Protein 6IHR (pdb70)

Radius of gyration: 17.71 Å; Cα contacts (8 Å, |Δi|>4): 595; chains: 1; bounding box: 42×50×42 Å

Foldseek 3Di:
DDDDDAFDDDDFDKDKDWDFFPFDPDQLKDWDWAAAQCGWIKTKIKHKQPVAADSNVANVQLRVQCRVVRNDDHGDDPVCVQVVVQVSLLVSLLVLQVVLVPDVRRPPIWMWMWMWTDGHFKIKIWTFAAWWKWFAELPDIGTFDQHQFPLSVCCVVVNDPPVCLLPPPRVSGGRGTRRNDSGGGIDMDMGTCAHTFKMKTWGVLQPSQAPPVNLRVLVHDDDDPVVSSVVSVVSSVVSPRNGMIMMMITTDDHDDD

Nearest PDB structures (foldseek):
  5f1m-assembly1_A  TM=1.000E+00  e=4.023E-49  Staphylococcus aureus
  6ihw-assembly1_A  TM=9.893E-01  e=1.032E-49  Staphylococcus aureus
  6ihl-assembly1_A  TM=9.873E-01  e=1.865E-49  Staphylococcus aureus
  2pk0-assembly3_C  TM=9.414E-01  e=1.064E-25  Streptococcus agalactiae A909
  5d2u-assembly1_A  TM=8.920E-01  e=1.155E-19  Thermosynechococcus vestitus BP-1

Structure (mmCIF, N/CA/C/O backbone):
data_6IHR
#
_entry.id   6IHR
#
_cell.length_a   78.468
_cell.length_b   86.694
_cell.length_c   39.186
_cell.angle_alpha   90.00
_cell.angle_beta   90.00
_cell.angle_gamma   90.00
#
_symmetry.space_group_name_H-M   'P 21 21 2'
#
loop_
_entity.id
_entity.type
_entity.pdbx_description
1 polymer 'Phosphorylated protein phosphatase'
2 non-polymer 'MAGNESIUM ION'
3 non-polymer 'PHOSPHATE ION'
4 water water
#
loop_
_atom_site.group_PDB
_atom_site.id
_atom_site.type_symbol
_atom_site.label_atom_id
_atom_site.label_alt_id
_atom_site.label_comp_id
_atom_site.label_asym_id
_atom_site.label_entity_id
_atom_site.label_seq_id
_atom_site.pdbx_PDB_ins_code
_atom_site.Cartn_x
_atom_site.Cartn_y
_atom_site.Cartn_z
_atom_site.occupancy
_atom_site.B_iso_or_equiv
_atom_site.auth_seq_id
_atom_site.auth_comp_id
_atom_site.auth_asym_id
_atom_site.auth_atom_id
_atom_site.pdbx_PDB_model_num
ATOM 1 N N . HIS A 1 10 ? -21.183 -11.594 -33.009 1.00 62.32 -11 HIS A N 1
ATOM 2 C CA . HIS A 1 10 ? -19.843 -11.292 -32.514 1.00 49.76 -11 HIS A CA 1
ATOM 3 C C . HIS A 1 10 ? -19.164 -12.535 -31.940 1.00 60.50 -11 HIS A C 1
ATOM 4 O O . HIS A 1 10 ? -19.790 -13.584 -31.786 1.00 46.89 -11 HIS A O 1
ATOM 11 N N . SER A 1 11 ? -17.879 -12.405 -31.625 1.00 31.46 -10 SER A N 1
ATOM 12 C CA . SER A 1 11 ? -17.105 -13.525 -31.114 1.00 23.47 -10 SER A CA 1
ATOM 13 C C . SER A 1 11 ? -17.450 -13.786 -29.653 1.00 22.20 -10 SER A C 1
ATOM 14 O O . SER A 1 11 ? -17.762 -12.870 -28.886 1.00 23.30 -10 SER A O 1
ATOM 17 N N . SER A 1 12 ? -17.365 -15.052 -29.264 1.00 23.24 -9 SER A N 1
ATOM 18 C CA . SER A 1 12 ? -17.877 -15.442 -27.958 1.00 22.99 -9 SER A CA 1
ATOM 19 C C . SER A 1 12 ? -16.899 -15.078 -26.851 1.00 22.27 -9 SER A C 1
ATOM 20 O O . SER A 1 12 ? -15.676 -15.118 -27.028 1.00 22.55 -9 SER A O 1
ATOM 23 N N . GLY A 1 13 ? -17.452 -14.762 -25.686 1.00 21.46 -8 GLY A N 1
ATOM 24 C CA . GLY A 1 13 ? -16.635 -14.451 -24.530 1.00 20.87 -8 GLY A CA 1
ATOM 25 C C . GLY A 1 13 ? -17.412 -14.695 -23.260 1.00 28.31 -8 GLY A C 1
ATOM 26 O O . GLY A 1 13 ? -18.630 -14.883 -23.273 1.00 20.73 -8 GLY A O 1
ATOM 27 N N . LEU A 1 14 ? -16.681 -14.667 -22.151 1.00 20.48 -7 LEU A N 1
ATOM 28 C CA . LEU A 1 14 ? -17.257 -14.966 -20.843 1.00 22.27 -7 LEU A CA 1
ATOM 29 C C . LEU A 1 14 ? -17.992 -13.766 -20.244 1.00 19.05 -7 LEU A C 1
ATOM 30 O O . LEU A 1 14 ? -17.572 -12.615 -20.385 1.00 18.24 -7 LEU A O 1
ATOM 35 N N . VAL A 1 15 ? -19.100 -14.054 -19.565 1.00 21.28 -6 VAL A N 1
ATOM 36 C CA . VAL A 1 15 ? -19.900 -13.132 -18.766 1.00 18.11 -6 VAL A CA 1
ATOM 37 C C . VAL A 1 15 ? -18.995 -12.367 -17.797 1.00 20.16 -6 VAL A C 1
ATOM 38 O O . VAL A 1 15 ? -18.016 -12.951 -17.301 1.00 21.54 -6 VAL A O 1
ATOM 42 N N . PRO A 1 16 ? -19.245 -11.077 -17.535 1.00 18.21 -5 PRO A N 1
ATOM 43 C CA . PRO A 1 16 ? -18.460 -10.364 -16.513 1.00 18.96 -5 PRO A CA 1
ATOM 44 C C . PRO A 1 16 ? -18.615 -11.028 -15.153 1.00 24.80 -5 PRO A C 1
ATOM 45 O O . PRO A 1 16 ? -19.687 -11.527 -14.802 1.00 27.08 -5 PRO A O 1
ATOM 49 N N . ARG A 1 17 ? -17.530 -11.043 -14.385 1.00 25.66 -4 ARG A N 1
ATOM 50 C CA . ARG A 1 17 ? -17.594 -11.584 -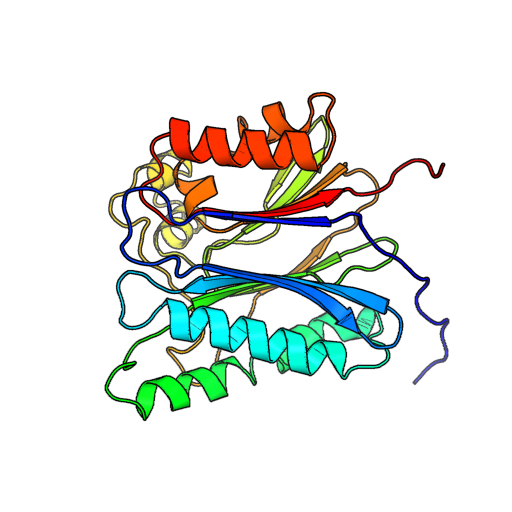13.035 1.00 26.02 -4 ARG A CA 1
ATOM 51 C C . ARG A 1 17 ? -18.254 -10.557 -12.127 1.00 21.66 -4 ARG A C 1
ATOM 52 O O . ARG A 1 17 ? -18.084 -9.347 -12.313 1.00 25.43 -4 ARG A O 1
ATOM 60 N N . GLY A 1 18 ? -19.039 -11.043 -11.168 1.00 26.91 -3 GLY A N 1
ATOM 61 C CA . GLY A 1 18 ? -19.697 -10.157 -10.230 1.00 27.15 -3 GLY A CA 1
ATOM 62 C C . GLY A 1 18 ? -18.703 -9.316 -9.458 1.00 24.21 -3 GLY A C 1
ATOM 63 O O . GLY A 1 18 ? -17.760 -9.845 -8.864 1.00 32.72 -3 GLY A O 1
ATOM 64 N N . SER A 1 19 ? -18.910 -8.003 -9.450 1.00 23.08 -2 SER A N 1
ATOM 65 C CA . SER A 1 19 ? -17.962 -7.086 -8.834 1.00 23.53 -2 SER A CA 1
ATOM 66 C C . SER A 1 19 ? -18.743 -5.933 -8.229 1.00 25.26 -2 SER A C 1
ATOM 67 O O . SER A 1 19 ? -19.468 -5.226 -8.936 1.00 34.90 -2 SER A O 1
ATOM 70 N N . HIS A 1 20 ? -18.613 -5.765 -6.922 1.00 30.20 -1 HIS A N 1
ATOM 71 C CA . HIS A 1 20 ? -19.201 -4.650 -6.205 1.00 36.26 -1 HIS A CA 1
ATOM 72 C C . HIS A 1 20 ? -18.119 -3.969 -5.402 1.00 21.88 -1 HIS A C 1
ATOM 73 O O . HIS A 1 20 ? -17.198 -4.610 -4.899 1.00 27.03 -1 HIS A O 1
ATOM 80 N N . MET A 1 21 ? -18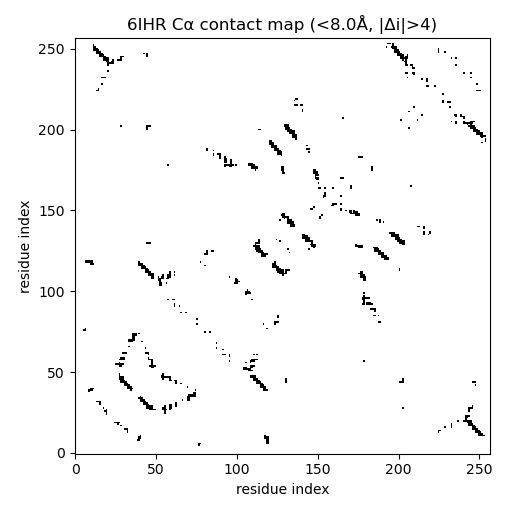.248 -2.671 -5.238 1.00 20.44 0 MET A N 1
ATOM 81 C CA . MET A 1 21 ? -17.472 -2.023 -4.204 1.00 20.92 0 MET A CA 1
ATOM 82 C C . MET A 1 21 ? -18.385 -1.612 -3.071 1.00 18.48 0 MET A C 1
ATOM 83 O O . MET A 1 21 ? -19.531 -1.218 -3.297 1.00 17.48 0 MET A O 1
ATOM 88 N N . GLU A 1 22 ? -17.885 -1.749 -1.855 1.00 21.20 1 GLU A N 1
ATOM 89 C CA . GLU A 1 22 ? -18.521 -1.078 -0.737 1.00 18.72 1 GLU A CA 1
ATOM 90 C C . GLU A 1 22 ? -18.476 0.411 -1.013 1.00 16.87 1 GLU A C 1
ATOM 91 O O . GLU A 1 22 ? -17.397 0.991 -1.161 1.00 18.38 1 GLU A O 1
ATOM 97 N N . ALA A 1 23 ? -19.642 1.034 -1.100 1.00 15.61 2 ALA A N 1
ATOM 98 C CA . ALA A 1 23 ? -19.701 2.421 -1.525 1.00 14.56 2 ALA A CA 1
ATOM 99 C C . ALA A 1 23 ? -20.776 3.136 -0.737 1.00 15.02 2 ALA A C 1
ATOM 100 O O . ALA A 1 23 ? -21.796 2.547 -0.377 1.00 17.75 2 ALA A O 1
ATOM 102 N N . GLN A 1 24 ? -20.545 4.420 -0.489 1.00 13.33 3 GLN A N 1
ATOM 103 C CA . GLN A 1 24 ? -21.494 5.229 0.253 1.00 12.01 3 GLN A CA 1
ATOM 104 C C . GLN A 1 24 ? -21.538 6.638 -0.317 1.00 10.61 3 GLN A C 1
ATOM 105 O O . GLN A 1 24 ? -20.529 7.166 -0.800 1.00 10.34 3 GLN A O 1
ATOM 111 N N . PHE A 1 25 ? -22.741 7.207 -0.297 1.00 10.83 4 PHE A N 1
ATOM 112 C CA . PHE A 1 25 ? -23.054 8.532 -0.826 1.00 9.46 4 PHE A CA 1
ATOM 113 C C . PHE A 1 25 ? -23.207 9.501 0.340 1.00 10.17 4 PHE A C 1
ATOM 114 O O . PHE A 1 25 ? -23.914 9.208 1.312 1.00 12.99 4 PHE A O 1
ATOM 122 N N . PHE A 1 26 ? -22.535 10.643 0.254 1.00 9.12 5 PHE A N 1
ATOM 123 C CA . PHE A 1 26 ? -22.552 11.664 1.300 1.00 10.43 5 PHE A CA 1
ATOM 124 C C . PHE A 1 26 ? -22.916 13.003 0.674 1.00 9.55 5 PHE A C 1
ATOM 125 O O . PHE A 1 26 ? -22.348 13.383 -0.355 1.00 9.04 5 PHE A O 1
ATOM 133 N N . THR A 1 27 ? -23.828 13.741 1.296 1.00 10.46 6 THR A N 1
ATOM 134 C CA . THR A 1 27 ? -24.215 15.033 0.742 1.00 10.04 6 THR A CA 1
ATOM 135 C C . THR A 1 27 ? -24.628 15.972 1.868 1.00 10.64 6 THR A C 1
ATOM 136 O O . THR A 1 27 ? -25.150 15.545 2.899 1.00 12.13 6 THR A O 1
ATOM 140 N N . ASP A 1 28 ? -24.393 17.263 1.646 1.00 10.83 7 ASP A N 1
ATOM 141 C CA . ASP A 1 28 ? -24.821 18.297 2.575 1.00 11.14 7 ASP A CA 1
ATOM 142 C C . ASP A 1 28 ? -25.060 19.602 1.827 1.00 10.76 7 ASP A C 1
ATOM 143 O O . ASP A 1 28 ? -24.297 19.969 0.929 1.00 12.13 7 ASP A O 1
ATOM 148 N N . THR A 1 29 ? -26.108 20.320 2.235 1.00 11.35 8 THR A N 1
ATOM 149 C CA . THR A 1 29 ? -26.391 21.627 1.647 1.00 13.53 8 THR A CA 1
ATOM 150 C C . THR A 1 29 ? -25.275 22.627 1.928 1.00 17.50 8 THR A C 1
ATOM 151 O O . THR A 1 29 ? -24.967 23.482 1.083 1.00 14.49 8 THR A O 1
ATOM 155 N N . GLY A 1 30 ? -24.643 22.523 3.096 1.00 21.42 9 GLY A N 1
ATOM 156 C CA . GLY A 1 30 ? -23.790 23.581 3.604 1.00 26.84 9 GLY A CA 1
ATOM 157 C C . GLY A 1 30 ? -24.603 24.728 4.181 1.00 20.30 9 GLY A C 1
ATOM 158 O O . GLY A 1 30 ? -25.831 24.766 4.118 1.00 25.26 9 GLY A O 1
ATOM 159 N N . GLN A 1 31 ? -23.892 25.703 4.749 1.00 46.53 10 GLN A N 1
ATOM 160 C CA . GLN A 1 31 ? -24.543 26.857 5.364 1.00 44.07 10 GLN A CA 1
ATOM 161 C C . GLN A 1 31 ? -24.627 28.069 4.447 1.00 49.78 10 GLN A C 1
ATOM 162 O O . GLN A 1 31 ? -24.967 29.158 4.919 1.00 44.75 10 GLN A O 1
ATOM 168 N N . HIS A 1 32 ? -24.342 27.916 3.151 1.00 32.44 11 HIS A N 1
ATOM 169 C CA . HIS A 1 32 ? -24.290 29.073 2.264 1.00 25.88 11 HIS A CA 1
ATOM 170 C C . HIS A 1 32 ? -25.160 28.946 1.018 1.00 35.59 11 HIS A C 1
ATOM 171 O O . HIS A 1 32 ? -25.014 29.760 0.099 1.00 28.22 11 HIS A O 1
ATOM 178 N N . ARG A 1 33 ? -26.066 27.971 0.960 1.00 20.07 12 ARG A N 1
ATOM 179 C CA . ARG A 1 33 ? -26.916 27.777 -0.207 1.00 21.95 12 ARG A CA 1
ATOM 180 C C . ARG A 1 33 ? -28.358 27.576 0.234 1.00 22.75 12 ARG A C 1
ATOM 181 O O . ARG A 1 33 ? -28.617 27.048 1.318 1.00 25.29 12 ARG A O 1
ATOM 189 N N . ASP A 1 34 ? -29.294 28.003 -0.624 1.00 24.95 13 ASP A N 1
ATOM 190 C CA . ASP A 1 34 ? -30.715 27.862 -0.320 1.00 26.90 13 ASP A CA 1
ATOM 191 C C . ASP A 1 34 ? -31.166 26.412 -0.433 1.00 33.72 13 ASP A C 1
ATOM 192 O O . ASP A 1 34 ? -31.987 25.946 0.366 1.00 33.15 13 ASP A O 1
ATOM 197 N N . LYS A 1 35 ? -30.659 25.691 -1.431 1.00 20.00 14 LYS A N 1
ATOM 198 C CA . LYS A 1 35 ? -31.066 24.329 -1.705 1.00 20.92 14 LYS A CA 1
ATOM 199 C C . LYS A 1 35 ? -29.816 23.486 -1.836 1.00 14.63 14 LYS A C 1
ATOM 200 O O . LYS A 1 35 ? -28.741 23.999 -2.151 1.00 16.03 14 LYS A O 1
ATOM 206 N N . ASN A 1 36 ? -29.969 22.186 -1.623 1.00 12.73 15 ASN A N 1
ATOM 207 C CA . ASN A 1 36 ? -28.972 21.240 -2.107 1.00 10.07 15 ASN A CA 1
ATOM 208 C C . ASN A 1 36 ? -29.288 20.927 -3.565 1.00 11.69 15 ASN A C 1
ATOM 209 O O . ASN A 1 36 ? -30.231 20.192 -3.860 1.00 16.14 15 ASN A O 1
ATOM 214 N N . GLU A 1 37 ? -28.485 21.460 -4.478 1.00 9.98 16 GLU A N 1
ATOM 215 C CA . GLU A 1 37 ? -28.659 21.212 -5.908 1.00 9.78 16 GLU A CA 1
ATOM 216 C C . GLU A 1 37 ? -27.741 20.127 -6.438 1.00 8.97 16 GLU A C 1
ATOM 217 O O . GLU A 1 37 ? -27.723 19.880 -7.654 1.00 9.16 16 GLU A O 1
ATOM 223 N N . ASP A 1 38 ? -26.970 19.489 -5.565 1.00 8.73 17 ASP A N 1
ATOM 224 C CA . ASP A 1 38 ? -26.266 18.271 -5.941 1.00 8.34 17 ASP A CA 1
ATOM 225 C C . ASP A 1 38 ? -27.235 17.093 -5.840 1.00 8.21 17 ASP A C 1
ATOM 226 O O . ASP A 1 38 ? -28.166 17.107 -5.028 1.00 9.68 17 ASP A O 1
ATOM 231 N N . ALA A 1 39 ? -26.992 16.047 -6.627 1.00 8.06 18 ALA A N 1
ATOM 232 C CA . ALA A 1 39 ? -27.801 14.830 -6.568 1.00 7.19 18 ALA A CA 1
ATOM 233 C C . ALA A 1 39 ? -26.912 13.654 -6.939 1.00 8.61 18 ALA A C 1
ATOM 234 O O . ALA A 1 39 ? -25.806 13.824 -7.448 1.00 8.86 18 ALA A O 1
ATOM 236 N N . GLY A 1 40 ? -27.384 12.444 -6.663 1.00 7.74 19 GLY A N 1
ATOM 237 C CA . GLY A 1 40 ? -26.637 11.280 -7.092 1.00 9.98 19 GLY A CA 1
ATOM 238 C C . GLY A 1 40 ? -27.123 10.036 -6.388 1.00 8.64 19 GLY A C 1
ATOM 239 O O . GLY A 1 40 ? -28.145 10.034 -5.700 1.00 10.55 19 GLY A O 1
ATOM 240 N N . GLY A 1 41 ? -26.370 8.959 -6.581 1.00 8.09 20 GLY A N 1
ATOM 241 C CA . GLY A 1 41 ? -26.706 7.721 -5.923 1.00 8.87 20 GLY A CA 1
ATOM 242 C C . GLY A 1 41 ? -25.848 6.566 -6.409 1.00 8.65 20 GLY A C 1
ATOM 243 O O . GLY A 1 41 ? -24.915 6.733 -7.195 1.00 8.81 20 GLY A O 1
ATOM 244 N N . ILE A 1 42 ? -26.209 5.394 -5.922 1.00 8.44 21 ILE A N 1
ATOM 245 C CA . ILE A 1 42 ? -25.484 4.150 -6.160 1.00 9.85 21 ILE A CA 1
ATOM 246 C C . ILE A 1 42 ? -26.549 3.141 -6.556 1.00 9.67 21 ILE A C 1
ATOM 247 O O . ILE A 1 42 ? -27.426 2.810 -5.744 1.00 10.78 21 ILE A O 1
ATOM 252 N N . PHE A 1 43 ? -26.500 2.671 -7.804 1.00 9.48 22 PHE A N 1
ATOM 253 C CA . PHE A 1 43 ? -27.592 1.915 -8.406 1.00 10.06 22 PHE A CA 1
ATOM 254 C C . PHE A 1 43 ? -27.094 0.573 -8.925 1.00 9.49 22 PHE A C 1
ATOM 255 O O . PHE A 1 43 ? -25.904 0.393 -9.202 1.00 10.18 22 PHE A O 1
ATOM 263 N N . TYR A 1 44 ? -28.031 -0.367 -9.066 1.00 10.05 23 TYR A N 1
ATOM 264 C CA . TYR A 1 44 ? -27.725 -1.748 -9.412 1.00 10.54 23 TYR A CA 1
ATOM 265 C C . TYR A 1 44 ? -28.653 -2.208 -10.530 1.00 12.85 23 TYR A C 1
ATOM 266 O O . TYR A 1 44 ? -29.859 -1.937 -10.495 1.00 13.83 23 TYR A O 1
ATOM 275 N N . ASN A 1 45 ? -28.087 -2.882 -11.535 1.00 11.51 24 ASN A N 1
ATOM 276 C CA . ASN A 1 45 ? -28.901 -3.387 -12.634 1.00 11.32 24 ASN A CA 1
ATOM 277 C C . ASN A 1 45 ? -29.401 -4.798 -12.314 1.00 12.70 24 ASN A C 1
ATOM 278 O O . ASN A 1 45 ? -29.227 -5.300 -11.203 1.00 13.57 24 ASN A O 1
ATOM 283 N N . GLN A 1 46 ? -30.013 -5.468 -13.294 1.00 13.63 25 GLN A N 1
ATOM 284 C CA . GLN A 1 46 ? -30.681 -6.724 -12.976 1.00 15.52 25 GLN A CA 1
ATOM 285 C C . GLN A 1 46 ? -29.718 -7.857 -12.666 1.00 16.29 25 GLN A C 1
ATOM 286 O O . GLN A 1 46 ? -30.129 -8.820 -12.004 1.00 18.49 25 GLN A O 1
ATOM 292 N N . THR A 1 47 ? -28.463 -7.778 -13.127 1.00 16.09 26 THR A N 1
ATOM 293 C CA . THR A 1 47 ? -27.428 -8.730 -12.732 1.00 16.56 26 THR A CA 1
ATOM 294 C C . THR A 1 47 ? -26.532 -8.185 -11.628 1.00 16.56 26 THR A C 1
ATOM 295 O O . THR A 1 47 ? -25.451 -8.739 -11.382 1.00 18.69 26 THR A O 1
ATOM 299 N N . ASN A 1 48 ? -26.945 -7.096 -10.977 1.00 14.61 27 ASN A N 1
ATOM 300 C CA . ASN A 1 48 ? -26.271 -6.556 -9.800 1.00 15.12 27 ASN A CA 1
ATOM 301 C C . ASN A 1 48 ? -24.948 -5.863 -10.117 1.00 15.34 27 ASN A C 1
ATOM 302 O O . ASN A 1 48 ? -24.100 -5.697 -9.228 1.00 16.98 27 ASN A O 1
ATOM 307 N N . GLN A 1 49 ? -24.738 -5.454 -11.366 1.00 12.09 28 GLN A N 1
ATOM 308 C CA . GLN A 1 49 ? -23.648 -4.526 -11.650 1.00 11.35 28 GLN A CA 1
ATOM 309 C C . GLN A 1 49 ? -23.970 -3.163 -11.039 1.00 10.98 28 GLN A C 1
ATOM 310 O O . GLN A 1 49 ? -25.137 -2.800 -10.858 1.00 12.42 28 GLN A O 1
ATOM 316 N N . GLN A 1 50 ? -22.917 -2.408 -10.710 1.00 11.30 29 GLN A N 1
ATOM 317 C CA . GLN A 1 50 ? -23.022 -1.203 -9.887 1.00 11.06 29 GLN A CA 1
ATOM 318 C C . GLN A 1 50 ? -22.656 0.039 -10.693 1.00 10.55 29 GLN A C 1
ATOM 319 O O . GLN A 1 50 ? -21.636 0.056 -11.395 1.00 11.24 29 GLN A O 1
ATOM 325 N N . LEU A 1 51 ? -23.497 1.072 -10.590 1.00 9.75 30 LEU A N 1
ATOM 326 C CA . LEU A 1 51 ? -23.285 2.369 -11.223 1.00 7.71 30 LEU A CA 1
ATOM 327 C C . LEU A 1 51 ? -23.282 3.450 -10.150 1.00 8.60 30 LEU A C 1
ATOM 328 O O . LEU A 1 51 ? -24.209 3.515 -9.330 1.00 9.87 30 LEU A O 1
ATOM 333 N N . LEU A 1 52 ? -22.230 4.263 -10.128 1.00 7.24 31 LEU A N 1
ATOM 334 C CA . LEU A 1 52 ? -22.139 5.412 -9.224 1.00 6.93 31 LEU A CA 1
ATOM 335 C C . LEU A 1 52 ? -22.435 6.677 -10.007 1.00 7.18 31 LEU A C 1
ATOM 336 O O . LEU A 1 52 ? -21.904 6.837 -11.109 1.00 7.65 31 LEU A O 1
ATOM 341 N N . VAL A 1 53 ? -23.281 7.555 -9.455 1.00 6.99 32 VAL A N 1
ATOM 342 C CA . VAL A 1 53 ? -23.745 8.753 -10.170 1.00 6.24 32 VAL A CA 1
ATOM 343 C C . VAL A 1 53 ? -23.636 9.969 -9.266 1.00 6.00 32 VAL A C 1
ATOM 344 O O . VAL A 1 53 ? -24.074 9.921 -8.109 1.00 7.05 32 VAL A O 1
ATOM 348 N N . LEU A 1 54 ? -23.072 11.062 -9.782 1.00 6.60 33 LEU A N 1
ATOM 349 C CA . LEU A 1 54 ? -23.050 12.323 -9.053 1.00 5.79 33 LEU A CA 1
ATOM 350 C C . LEU A 1 54 ? -23.257 13.474 -10.028 1.00 5.64 33 LEU A C 1
ATOM 351 O O . LEU A 1 54 ? -22.571 13.566 -11.054 1.00 6.28 33 LEU A O 1
ATOM 356 N N . CYS A 1 55 ? -24.191 14.363 -9.681 1.00 6.32 34 CYS A N 1
ATOM 357 C CA . CYS A 1 55 ? -24.574 15.491 -10.527 1.00 5.80 34 CYS A CA 1
ATOM 358 C C . CYS A 1 55 ? -24.600 16.766 -9.701 1.00 6.68 34 CYS A C 1
ATOM 359 O O . CYS A 1 55 ? -25.220 16.796 -8.633 1.00 8.00 34 CYS A O 1
ATOM 362 N N . ASP A 1 56 ? -23.959 17.828 -10.185 1.00 5.88 35 ASP A N 1
ATOM 363 C CA . ASP A 1 56 ? -23.982 19.137 -9.530 1.00 6.66 35 ASP A CA 1
ATOM 364 C C . ASP A 1 56 ? -24.804 20.109 -10.378 1.00 7.45 35 ASP A C 1
ATOM 365 O O . ASP A 1 56 ? -24.331 20.592 -11.409 1.00 7.47 35 ASP A O 1
ATOM 370 N N . GLY A 1 57 ? -26.030 20.409 -9.927 1.00 7.78 36 GLY A N 1
ATOM 371 C CA . GLY A 1 57 ? -26.867 21.371 -10.642 1.00 8.93 36 GLY A CA 1
ATOM 372 C C . GLY A 1 57 ? -26.283 22.771 -10.519 1.00 9.05 36 GLY A C 1
ATOM 373 O O . GLY A 1 57 ? -25.776 23.160 -9.466 1.00 9.19 36 GLY A O 1
ATOM 374 N N . MET A 1 58 ? -26.340 23.544 -11.617 1.00 9.91 37 MET A N 1
ATOM 375 C CA . MET A 1 58 ? -25.636 24.833 -11.658 1.00 10.24 37 MET A CA 1
ATOM 376 C C . MET A 1 58 ? -26.322 25.873 -10.786 1.00 11.33 37 MET A C 1
ATOM 377 O O . MET A 1 58 ? -27.478 26.239 -11.029 1.00 11.60 37 MET A O 1
ATOM 382 N N . GLY A 1 59 ? -25.585 26.396 -9.799 1.00 10.50 38 GLY A N 1
ATOM 383 C CA . GLY A 1 59 ? -26.157 27.385 -8.901 1.00 10.69 38 GLY A CA 1
ATOM 384 C C . GLY A 1 59 ? -26.407 28.726 -9.556 1.00 11.74 38 GLY A C 1
ATOM 385 O O . GLY A 1 59 ? -27.284 29.477 -9.114 1.00 14.27 38 GLY A O 1
ATOM 386 N N . GLY A 1 60 ? -25.645 29.049 -10.603 1.00 13.33 39 GLY A N 1
ATOM 387 C CA . GLY A 1 60 ? -25.788 30.339 -11.260 1.00 14.89 39 GLY A CA 1
ATOM 388 C C . GLY A 1 60 ? -26.874 30.432 -12.302 1.00 16.02 39 GLY A C 1
ATOM 389 O O . GLY A 1 60 ? -27.080 31.510 -12.871 1.00 18.48 39 GLY A O 1
ATOM 390 N N . HIS A 1 61 ? -27.567 29.334 -12.578 1.00 15.34 40 HIS A N 1
ATOM 391 C CA . HIS A 1 61 ? -28.717 29.287 -13.468 1.00 14.48 40 HIS A CA 1
ATOM 392 C C . HIS A 1 61 ? -29.928 28.859 -12.646 1.00 13.83 40 HIS A C 1
ATOM 393 O O . HIS A 1 61 ? -29.798 28.424 -11.500 1.00 14.54 40 HIS A O 1
ATOM 400 N N . LYS A 1 62 ? -31.117 28.978 -13.235 1.00 13.27 41 LYS A N 1
ATOM 401 C CA . LYS A 1 62 ? -32.332 28.551 -12.547 1.00 13.76 41 LYS A CA 1
ATOM 402 C C . LYS A 1 62 ? -32.338 27.041 -12.309 1.00 12.77 41 LYS A C 1
ATOM 403 O O . LYS A 1 62 ? -31.799 26.262 -13.099 1.00 12.46 41 LYS A O 1
ATOM 409 N N . ALA A 1 63 ? -32.963 26.631 -11.198 1.00 14.09 42 ALA A N 1
ATOM 410 C CA . ALA A 1 63 ? -33.497 25.272 -11.044 1.00 11.95 42 ALA A CA 1
ATOM 411 C C . ALA A 1 63 ? -32.426 24.184 -11.105 1.00 10.78 42 ALA A C 1
ATOM 412 O O . ALA A 1 63 ? -32.646 23.104 -11.667 1.00 11.25 42 ALA A O 1
ATOM 414 N N . GLY A 1 64 ? -31.270 24.433 -10.493 1.00 9.18 43 GLY A N 1
ATOM 415 C CA . GLY A 1 64 ? -30.206 23.441 -10.561 1.00 9.57 43 GLY A CA 1
ATOM 416 C C . GLY A 1 64 ? -30.602 22.096 -9.972 1.00 9.46 43 GLY A C 1
ATOM 417 O O . GLY A 1 64 ? -30.179 21.045 -10.463 1.00 9.07 43 GLY A O 1
ATOM 418 N N . GLU A 1 65 ? -31.398 22.113 -8.895 1.00 10.09 44 GLU A N 1
ATOM 419 C CA . GLU A 1 65 ? -31.852 20.876 -8.260 1.00 8.95 44 GLU A CA 1
ATOM 420 C C . GLU A 1 65 ? -32.767 20.069 -9.171 1.00 9.56 44 GLU A C 1
ATOM 421 O O . GLU A 1 65 ? -32.770 18.827 -9.099 1.00 9.75 44 GLU A O 1
ATOM 427 N N . VAL A 1 66 ? -33.530 20.747 -10.035 1.00 9.50 45 VAL A N 1
ATOM 428 C CA . VAL A 1 66 ? -34.375 20.035 -10.988 1.00 10.57 45 VAL A CA 1
ATOM 429 C C . VAL A 1 66 ? -33.506 19.300 -11.997 1.00 8.28 45 VAL A C 1
ATOM 430 O O . VAL A 1 66 ? -33.746 18.124 -12.311 1.00 8.55 45 VAL A O 1
ATOM 434 N N . ALA A 1 67 ? -32.469 19.965 -12.490 1.00 8.03 46 ALA A N 1
ATOM 435 C CA . ALA A 1 67 ? -31.601 19.366 -13.500 1.00 7.91 46 ALA A CA 1
ATOM 436 C C . ALA A 1 67 ? -30.813 18.186 -12.942 1.00 7.36 46 ALA A C 1
ATOM 437 O O . ALA A 1 67 ? -30.726 17.125 -13.582 1.00 7.83 46 ALA A O 1
ATOM 439 N N . SER A 1 68 ? -30.200 18.355 -11.762 1.00 8.26 47 SER A N 1
ATOM 440 C CA . SER A 1 68 ? -29.411 17.266 -11.201 1.00 6.96 47 SER A CA 1
ATOM 441 C C . SER A 1 68 ? -30.287 16.080 -10.832 1.00 6.90 47 SER A C 1
ATOM 442 O O . SER A 1 68 ? -29.892 14.928 -11.046 1.00 7.88 47 SER A O 1
ATOM 445 N N . LYS A 1 69 ? -31.478 16.321 -10.283 1.00 7.98 48 LYS A N 1
ATOM 446 C CA . LYS A 1 69 ? -32.356 15.193 -9.978 1.00 8.16 48 LYS A CA 1
ATOM 447 C C . LYS A 1 69 ? -32.839 14.506 -11.251 1.00 8.67 48 LYS A C 1
ATOM 448 O O . LYS A 1 69 ? -32.958 13.268 -11.291 1.00 8.23 48 LYS A O 1
ATOM 454 N N . PHE A 1 70 ? -33.086 15.283 -12.309 1.00 7.75 49 PHE A N 1
ATOM 455 C CA . PHE A 1 70 ? -33.548 14.685 -13.561 1.00 7.48 49 PHE A CA 1
ATOM 456 C C . PHE A 1 70 ? -32.503 13.730 -14.134 1.00 8.46 49 PHE A C 1
ATOM 457 O O . PHE A 1 70 ? -32.827 12.595 -14.507 1.00 8.47 49 PHE A O 1
ATOM 465 N N . VAL A 1 71 ? -31.246 14.170 -14.211 1.00 7.56 50 VAL A N 1
ATOM 466 C CA . VAL A 1 71 ? -30.208 13.314 -14.771 1.00 7.39 50 VAL A CA 1
ATOM 467 C C . VAL A 1 71 ? -29.992 12.086 -13.894 1.00 7.30 50 VAL A C 1
ATOM 468 O O . VAL A 1 71 ? -29.854 10.966 -14.401 1.00 7.42 50 VAL A O 1
ATOM 472 N N . THR A 1 72 ? -29.973 12.272 -12.566 1.00 6.68 51 THR A N 1
ATOM 473 C CA . THR A 1 72 ? -29.775 11.135 -11.667 1.00 8.48 51 THR A CA 1
ATOM 474 C C . THR A 1 72 ? -30.913 10.128 -11.788 1.00 8.48 51 THR A C 1
ATOM 475 O O . THR A 1 72 ? -30.675 8.912 -11.884 1.00 8.27 51 THR A O 1
ATOM 479 N N . ASP A 1 73 ? -32.159 10.616 -11.809 1.00 8.26 52 ASP A N 1
ATOM 480 C CA . ASP A 1 73 ? -33.306 9.716 -11.897 1.00 9.10 52 ASP A CA 1
ATOM 481 C C . ASP A 1 73 ? -33.332 8.995 -13.244 1.00 9.18 52 ASP A C 1
ATOM 482 O O . ASP A 1 73 ? -33.734 7.833 -13.318 1.00 9.17 52 ASP A O 1
ATOM 487 N N . GLU A 1 74 ? -32.933 9.673 -14.329 1.00 8.81 53 GLU A N 1
ATOM 488 C CA . GLU A 1 74 ? -32.893 9.010 -15.632 1.00 10.14 53 GLU A CA 1
ATOM 489 C C . GLU A 1 74 ? -31.822 7.932 -15.661 1.00 8.06 53 GLU A C 1
ATOM 490 O O . GLU A 1 74 ? -32.071 6.821 -16.145 1.00 8.75 53 GLU A O 1
ATOM 496 N N . LEU A 1 75 ? -30.636 8.215 -15.112 1.00 8.16 54 LEU A N 1
ATOM 497 C CA . LEU A 1 75 ? -29.603 7.184 -15.070 1.00 8.03 54 LEU A CA 1
ATOM 498 C C . LEU A 1 75 ? -30.032 6.013 -14.195 1.00 7.87 54 LEU A C 1
ATOM 499 O O . LEU A 1 75 ? -29.810 4.848 -14.559 1.00 9.33 54 LEU A O 1
ATOM 504 N N . LYS A 1 76 ? -30.690 6.300 -13.068 1.00 8.25 55 LYS A N 1
ATOM 505 C CA . LYS A 1 76 ? -31.202 5.231 -12.216 1.00 9.89 55 LYS A CA 1
ATOM 506 C C . LYS A 1 76 ? -32.190 4.354 -12.973 1.00 10.48 55 LYS A C 1
ATOM 507 O O . LYS A 1 76 ? -32.078 3.123 -12.963 1.00 11.68 55 LYS A O 1
ATOM 513 N N . SER A 1 77 ? -33.165 4.974 -13.645 1.00 10.03 56 SER A N 1
ATOM 514 C CA . SER A 1 77 ? -34.192 4.207 -14.340 1.00 11.67 56 SER A CA 1
ATOM 515 C C . SER A 1 77 ? -33.588 3.393 -15.476 1.00 10.98 56 SER A C 1
ATOM 516 O O . SER A 1 77 ? -33.893 2.205 -15.636 1.00 12.65 56 SER A O 1
ATOM 519 N N . ARG A 1 78 ? -32.722 4.021 -16.277 1.00 10.76 57 ARG A N 1
ATOM 520 C CA . ARG A 1 78 ? -32.136 3.322 -17.419 1.00 10.07 57 ARG A CA 1
ATOM 521 C C . ARG A 1 78 ? -31.247 2.175 -16.961 1.00 11.19 57 ARG A C 1
ATOM 522 O O . ARG A 1 78 ? -31.279 1.088 -17.546 1.00 11.57 57 ARG A O 1
ATOM 530 N N . PHE A 1 79 ? -30.449 2.397 -15.911 1.00 9.40 58 PHE A N 1
ATOM 531 C CA . PHE A 1 79 ? -29.520 1.358 -15.480 1.00 10.38 58 PHE A CA 1
ATOM 532 C C . PHE A 1 79 ? -30.246 0.218 -14.784 1.00 10.13 58 PHE A C 1
ATOM 533 O O . PHE A 1 79 ? -29.936 -0.955 -15.031 1.00 11.38 58 PHE A O 1
ATOM 541 N N . GLU A 1 80 ? -31.217 0.529 -13.914 1.00 11.06 59 GLU A N 1
ATOM 542 C CA . GLU A 1 80 ? -31.952 -0.527 -13.220 1.00 12.26 59 GLU A CA 1
ATOM 543 C C . GLU A 1 80 ? -32.686 -1.427 -14.194 1.00 13.00 59 GLU A C 1
ATOM 544 O O . GLU A 1 80 ? -32.883 -2.604 -13.897 1.00 15.35 59 GLU A O 1
ATOM 550 N N . ALA A 1 81 ? -33.069 -0.908 -15.361 1.00 13.96 60 ALA A N 1
ATOM 551 C CA . ALA A 1 81 ? -33.753 -1.717 -16.369 1.00 15.11 60 ALA A CA 1
ATOM 552 C C . ALA A 1 81 ? -32.809 -2.604 -17.170 1.00 14.90 60 ALA A C 1
ATOM 553 O O . ALA A 1 81 ? -33.261 -3.600 -17.741 1.00 19.26 60 ALA A O 1
ATOM 555 N N . GLU A 1 82 ? -31.526 -2.268 -17.231 1.00 13.11 61 GLU A N 1
ATOM 556 C CA . GLU A 1 82 ? -30.578 -3.070 -17.980 1.00 12.43 61 GLU A CA 1
ATOM 557 C C . GLU A 1 82 ? -30.360 -4.401 -17.288 1.00 13.98 61 GLU A C 1
ATOM 558 O O . GLU A 1 82 ? -30.471 -4.521 -16.064 1.00 14.85 61 GLU A O 1
ATOM 564 N N . ASN A 1 83 ? -30.070 -5.424 -18.091 1.00 14.33 62 ASN A N 1
ATOM 565 C CA . ASN A 1 83 ? -29.702 -6.706 -17.516 1.00 15.62 62 ASN A CA 1
ATOM 566 C C . ASN A 1 83 ? -28.197 -6.782 -17.279 1.00 15.75 62 ASN A C 1
ATOM 567 O O . ASN A 1 83 ? -27.750 -6.948 -16.141 1.00 16.59 62 ASN A O 1
ATOM 572 N N . LEU A 1 84 ? -27.414 -6.642 -18.345 1.00 17.02 63 LEU A N 1
ATOM 573 C CA . LEU A 1 84 ? -25.975 -6.852 -18.317 1.00 13.55 63 LEU A CA 1
ATOM 574 C C . LEU A 1 84 ? -25.350 -5.890 -19.313 1.00 13.37 63 LEU A C 1
ATOM 575 O O . LEU A 1 84 ? -25.804 -5.808 -20.459 1.00 16.09 63 LEU A O 1
ATOM 580 N N . ILE A 1 85 ? -24.272 -5.225 -18.901 1.00 11.91 64 ILE A N 1
ATOM 581 C CA . ILE A 1 85 ? -23.435 -4.406 -19.776 1.00 11.80 64 ILE A CA 1
ATOM 582 C C . ILE A 1 85 ? -22.039 -5.022 -19.766 1.00 13.45 64 ILE A C 1
ATOM 583 O O . ILE A 1 85 ? -21.429 -5.163 -18.703 1.00 14.37 64 ILE A O 1
ATOM 588 N N . GLU A 1 86 ? -21.532 -5.401 -20.937 1.00 13.66 65 GLU A N 1
ATOM 589 C CA . GLU A 1 86 ? -20.162 -5.904 -21.015 1.00 14.21 65 GLU A CA 1
ATOM 590 C C . GLU A 1 86 ? -19.149 -4.766 -20.902 1.00 12.18 65 GLU A C 1
ATOM 591 O O . GLU A 1 86 ? -19.419 -3.620 -21.267 1.00 12.58 65 GLU A O 1
ATOM 597 N N . GLN A 1 87 ? -17.940 -5.095 -20.436 1.00 14.75 66 GLN A N 1
ATOM 598 C CA . GLN A 1 87 ? -16.971 -4.026 -20.192 1.00 14.58 66 GLN A CA 1
ATOM 599 C C . GLN A 1 87 ? -16.614 -3.278 -21.476 1.00 13.62 66 GLN A C 1
ATOM 600 O O . GLN A 1 87 ? -16.453 -2.046 -21.467 1.00 14.07 66 GLN A O 1
ATOM 606 N N . HIS A 1 88 ? -16.491 -3.998 -22.587 1.00 14.12 67 HIS A N 1
ATOM 607 C CA . HIS A 1 88 ? -16.141 -3.370 -23.858 1.00 14.82 67 HIS A CA 1
ATOM 608 C C . HIS A 1 88 ? -17.300 -2.600 -24.478 1.00 14.56 67 HIS A C 1
ATOM 609 O O . HIS A 1 88 ? -17.092 -1.932 -25.499 1.00 18.75 67 HIS A O 1
ATOM 616 N N . GLN A 1 89 ? -18.495 -2.660 -23.886 1.00 12.45 68 GLN A N 1
ATOM 617 C CA . GLN A 1 89 ? -19.643 -1.881 -24.325 1.00 13.59 68 GLN A CA 1
ATOM 618 C C . GLN A 1 89 ? -19.992 -0.777 -23.348 1.00 11.78 68 GLN A C 1
ATOM 619 O O . GLN A 1 89 ? -20.909 0.006 -23.612 1.00 13.24 68 GLN A O 1
ATOM 625 N N . ALA A 1 90 ? -19.284 -0.689 -22.227 1.00 10.12 69 ALA A N 1
ATOM 626 C CA . ALA A 1 90 ? -19.657 0.245 -21.176 1.00 10.40 69 ALA A CA 1
ATOM 627 C C . ALA A 1 90 ? -19.482 1.697 -21.611 1.00 9.56 69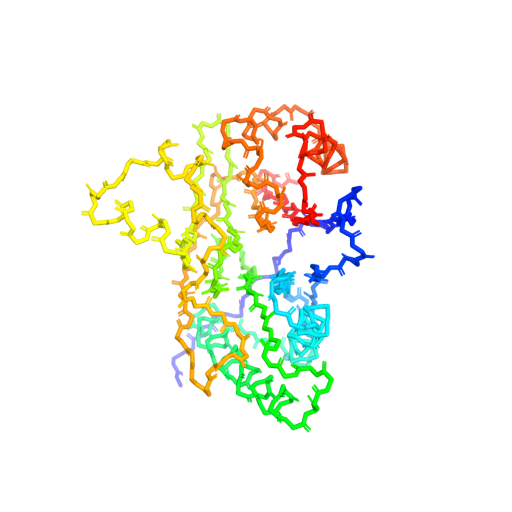 ALA A C 1
ATOM 628 O O . ALA A 1 90 ? -20.311 2.556 -21.283 1.00 9.41 69 ALA A O 1
ATOM 630 N N . GLU A 1 91 ? -18.385 2.006 -22.306 1.00 8.59 70 GLU A N 1
ATOM 631 C CA . GLU A 1 91 ? -18.193 3.376 -22.772 1.00 8.90 70 GLU A CA 1
ATOM 632 C C . GLU A 1 91 ? -19.341 3.805 -23.671 1.00 10.14 70 GLU A C 1
ATOM 633 O O . GLU A 1 91 ? -19.855 4.918 -23.530 1.00 9.92 70 GLU A O 1
ATOM 639 N N . ASN A 1 92 ? -19.752 2.936 -24.599 1.00 10.60 71 ASN A N 1
ATOM 640 C CA . ASN A 1 92 ? -20.873 3.238 -25.492 1.00 13.47 71 ASN A CA 1
ATOM 641 C C . ASN A 1 92 ? -22.170 3.395 -24.718 1.00 11.20 71 ASN A C 1
ATOM 642 O O . ASN A 1 92 ? -22.968 4.290 -25.017 1.00 10.60 71 ASN A O 1
ATOM 647 N N . TRP A 1 93 ? -22.430 2.511 -23.747 1.00 10.38 72 TRP A N 1
ATOM 648 C CA . TRP A 1 93 ? -23.652 2.632 -22.954 1.00 10.78 72 TRP A CA 1
ATOM 649 C C . TRP A 1 93 ? -23.700 3.978 -22.244 1.00 9.19 72 TRP A C 1
ATOM 650 O O . TRP A 1 93 ? -24.718 4.687 -22.284 1.00 10.11 72 TRP A O 1
ATOM 661 N N . LEU A 1 94 ? -22.609 4.349 -21.578 1.00 8.89 73 LEU A N 1
ATOM 662 C CA . LEU A 1 94 ? -22.595 5.631 -20.880 1.00 8.55 73 LEU A CA 1
ATOM 663 C C . LEU A 1 94 ? -22.729 6.784 -21.856 1.00 8.02 73 LEU A C 1
ATOM 664 O O . LEU A 1 94 ? -23.496 7.722 -21.614 1.00 8.52 73 LEU A O 1
ATOM 669 N N . ARG A 1 95 ? -21.968 6.748 -22.957 1.00 8.41 74 ARG A N 1
ATOM 670 C CA . ARG A 1 95 ? -22.020 7.847 -23.915 1.00 9.39 74 ARG A CA 1
ATOM 671 C C . ARG A 1 95 ? -23.428 8.022 -24.470 1.00 8.84 74 ARG A C 1
ATOM 672 O O . ARG A 1 95 ? -23.964 9.143 -24.525 1.00 10.21 74 ARG A O 1
ATOM 680 N N . ASN A 1 96 ? -24.047 6.915 -24.893 1.00 9.40 75 ASN A N 1
ATOM 681 C CA . ASN A 1 96 ? -25.351 6.995 -25.548 1.00 10.44 75 ASN A CA 1
ATOM 682 C C . ASN A 1 96 ? -26.420 7.455 -24.570 1.00 9.60 75 ASN A C 1
ATOM 683 O O . ASN A 1 96 ? -27.285 8.261 -24.924 1.00 10.78 75 ASN A O 1
ATOM 688 N N . ASN A 1 97 ? -26.398 6.942 -23.343 1.00 7.78 76 ASN A N 1
ATOM 689 C CA . ASN A 1 97 ? -27.437 7.325 -22.392 1.00 7.93 76 ASN A CA 1
ATOM 690 C C . ASN A 1 97 ? -27.259 8.750 -21.906 1.00 9.41 76 ASN A C 1
ATOM 691 O O . ASN A 1 97 ? -28.248 9.476 -21.766 1.00 8.65 76 ASN A O 1
ATOM 696 N N . ILE A 1 98 ? -26.015 9.185 -21.685 1.00 7.67 77 ILE A N 1
ATOM 697 C CA A ILE A 1 98 ? -25.747 10.585 -21.341 0.41 10.87 77 ILE A CA 1
ATOM 698 C CA B ILE A 1 98 ? -25.780 10.583 -21.329 0.59 6.74 77 ILE A CA 1
ATOM 699 C C . ILE A 1 98 ? -26.210 11.515 -22.457 1.00 9.45 77 ILE A C 1
ATOM 700 O O . ILE A 1 98 ? -26.818 12.563 -22.203 1.00 8.16 77 ILE A O 1
ATOM 709 N N . LYS A 1 99 ? -25.917 11.158 -23.708 1.00 8.65 78 LYS A N 1
ATOM 710 C CA . LYS A 1 99 ? -26.389 11.985 -24.817 1.00 9.35 78 LYS A CA 1
ATOM 711 C C . LYS A 1 99 ? -27.909 12.054 -24.855 1.00 8.05 78 LYS A C 1
ATOM 712 O O . LYS A 1 99 ? -28.486 13.134 -25.058 1.00 9.35 78 LYS A O 1
ATOM 718 N N . ASP A 1 100 ? -28.588 10.918 -24.678 1.00 8.24 79 ASP A N 1
ATOM 719 C CA A ASP A 1 100 ? -30.056 10.892 -24.671 0.41 12.46 79 ASP A CA 1
ATOM 720 C CA B ASP A 1 100 ? -30.043 10.958 -24.723 0.59 8.52 79 ASP A CA 1
ATOM 721 C C . ASP A 1 100 ? -30.606 11.802 -23.580 1.00 8.22 79 ASP A C 1
ATOM 722 O O . ASP A 1 100 ? -31.525 12.606 -23.800 1.00 8.93 79 ASP A O 1
ATOM 731 N N . ILE A 1 101 ? -30.071 11.641 -22.373 1.00 8.33 80 ILE A N 1
ATOM 732 C CA . ILE A 1 101 ? -30.561 12.392 -21.223 1.00 8.03 80 ILE A CA 1
ATOM 733 C C . ILE A 1 101 ? -30.290 13.877 -21.411 1.00 8.51 80 ILE A C 1
ATOM 734 O O . ILE A 1 101 ? -31.132 14.723 -21.080 1.00 8.71 80 ILE A O 1
ATOM 739 N N . ASN A 1 102 ? -29.115 14.219 -21.949 1.00 7.20 81 ASN A N 1
ATOM 740 C CA . ASN A 1 102 ? -28.808 15.616 -22.218 1.00 7.74 81 ASN A CA 1
ATOM 741 C C . ASN A 1 102 ? -29.853 16.239 -23.139 1.00 8.18 81 ASN A C 1
ATOM 742 O O . ASN A 1 102 ? -30.312 17.371 -22.914 1.00 8.13 81 ASN A O 1
ATOM 747 N N . PHE A 1 103 ? -30.226 15.522 -24.207 1.00 8.50 82 PHE A N 1
ATOM 748 C CA . PHE A 1 103 ? -31.235 16.005 -25.146 1.00 9.07 82 PHE A CA 1
ATOM 749 C C . PHE A 1 103 ? -32.596 16.177 -24.473 1.00 9.32 82 PHE A C 1
ATOM 750 O O . PHE A 1 103 ? -33.283 17.186 -24.691 1.00 9.80 82 PHE A O 1
ATOM 758 N N . GLN A 1 104 ? -32.987 15.220 -23.624 1.00 9.15 83 GLN A N 1
ATOM 759 C CA . GLN A 1 104 ? -34.251 15.361 -22.902 1.00 9.37 83 GLN A CA 1
ATOM 760 C C . GLN A 1 104 ? -34.213 16.561 -21.970 1.00 9.15 83 GLN A C 1
ATOM 761 O O . GLN A 1 104 ? -35.187 17.320 -21.881 1.00 9.65 83 GLN A O 1
ATOM 767 N N . LEU A 1 105 ? -33.091 16.739 -21.260 1.00 9.05 84 LEU A N 1
ATOM 768 C CA . LEU A 1 105 ? -32.971 17.836 -20.309 1.00 8.34 84 LEU A CA 1
ATOM 769 C C . LEU A 1 105 ? -33.011 19.177 -21.023 1.00 9.30 84 LEU A C 1
ATOM 770 O O . LEU A 1 105 ? -33.656 20.120 -20.543 1.00 9.09 84 LEU A O 1
ATOM 775 N N . TYR A 1 106 ? -32.358 19.263 -22.182 1.00 9.93 85 TYR A N 1
ATOM 776 C CA . TYR A 1 106 ? -32.415 20.479 -22.982 1.00 9.79 85 TYR A CA 1
ATOM 777 C C . TYR A 1 106 ? -33.862 20.895 -23.245 1.00 10.28 85 TYR A C 1
ATOM 778 O O . TYR A 1 106 ? -34.233 22.060 -23.053 1.00 10.61 85 TYR A O 1
ATOM 787 N N . HIS A 1 107 ? -34.703 19.968 -23.724 1.00 10.53 86 HIS A N 1
ATOM 788 C CA . HIS A 1 107 ? -36.071 20.346 -24.049 1.00 11.39 86 HIS A CA 1
ATOM 789 C C . HIS A 1 107 ? -36.904 20.604 -22.804 1.00 11.42 86 HIS A C 1
ATOM 790 O O . HIS A 1 107 ? -37.765 21.486 -22.819 1.00 12.12 86 HIS A O 1
ATOM 797 N N . TYR A 1 108 ? -36.651 19.863 -21.726 1.00 10.76 87 TYR A N 1
ATOM 798 C CA . TYR A 1 108 ? -37.335 20.116 -20.461 1.00 12.43 87 TYR A CA 1
ATOM 799 C C . TYR A 1 108 ? -37.091 21.556 -20.007 1.00 11.24 87 TYR A C 1
ATOM 800 O O . TYR A 1 108 ? -38.028 22.288 -19.644 1.00 12.00 87 TYR A O 1
ATOM 809 N N . ALA A 1 109 ? -35.832 21.989 -20.069 1.00 10.58 88 ALA A N 1
ATOM 810 C CA . ALA A 1 109 ? -35.485 23.362 -19.718 1.00 11.60 88 ALA A CA 1
ATOM 811 C C . ALA A 1 109 ? -36.110 24.367 -20.674 1.00 14.98 88 ALA A C 1
ATOM 812 O O . ALA A 1 109 ? -36.614 25.411 -20.235 1.00 16.40 88 ALA A O 1
ATOM 814 N N . GLN A 1 110 ? -36.108 24.079 -21.983 1.00 11.80 89 GLN A N 1
ATOM 815 C CA . GLN A 1 110 ? -36.617 25.060 -22.940 1.00 12.76 89 GLN A CA 1
ATOM 816 C C . GLN A 1 110 ? -38.115 25.282 -22.787 1.00 13.61 89 GLN A C 1
ATOM 817 O O . GLN A 1 110 ? -38.620 26.391 -23.030 1.00 15.02 89 GLN A O 1
ATOM 823 N N . GLU A 1 111 ? -38.850 24.235 -22.413 1.00 13.49 90 GLU A N 1
ATOM 824 C CA . GLU A 1 111 ? -40.302 24.274 -22.426 1.00 14.39 90 GLU A CA 1
ATOM 825 C C . GLU A 1 111 ? -40.889 24.794 -21.132 1.00 14.54 90 GLU A C 1
ATOM 826 O O . GLU A 1 111 ? -42.005 25.304 -21.128 1.00 15.48 90 GLU A O 1
ATOM 832 N N . ASN A 1 112 ? -40.209 24.629 -20.024 1.00 16.36 91 ASN A N 1
ATOM 833 C CA . ASN A 1 112 ? -40.763 25.026 -18.740 1.00 18.82 91 ASN A CA 1
ATOM 834 C C . ASN A 1 112 ? -40.100 26.338 -18.352 1.00 15.96 91 ASN A C 1
ATOM 835 O O . ASN A 1 112 ? -38.899 26.375 -18.075 1.00 18.18 91 ASN A O 1
ATOM 840 N N . ALA A 1 113 ? -40.874 27.428 -18.357 1.00 24.94 92 ALA A N 1
ATOM 841 C CA . ALA A 1 113 ? -40.286 28.750 -18.160 1.00 17.88 92 ALA A CA 1
ATOM 842 C C . ALA A 1 113 ? -39.652 28.903 -16.784 1.00 18.07 92 ALA A C 1
ATOM 843 O O . ALA A 1 113 ? -38.702 29.675 -16.623 1.00 21.77 92 ALA A O 1
ATOM 845 N N . GLU A 1 114 ? -40.162 28.180 -15.788 1.00 18.17 93 GLU A N 1
ATOM 846 C CA . GLU A 1 114 ? -39.567 28.249 -14.461 1.00 22.82 93 GLU A CA 1
ATOM 847 C C . GLU A 1 114 ? -38.148 27.688 -14.440 1.00 19.34 93 GLU A C 1
ATOM 848 O O . GLU A 1 114 ? -37.367 28.029 -13.544 1.00 21.52 93 GLU A O 1
ATOM 854 N N . TYR A 1 115 ? -37.789 26.849 -15.418 1.00 15.43 94 TYR A N 1
ATOM 855 C CA . TYR A 1 115 ? -36.530 26.111 -15.419 1.00 14.59 94 TYR A CA 1
ATOM 856 C C . TYR A 1 115 ? -35.599 26.546 -16.544 1.00 12.95 94 TYR A C 1
ATOM 857 O O . TYR A 1 115 ? -34.561 25.901 -16.766 1.00 13.36 94 TYR A O 1
ATOM 866 N N . LYS A 1 116 ? -35.941 27.611 -17.268 1.00 15.22 95 LYS A N 1
ATOM 867 C CA . LYS A 1 116 ? -35.157 28.024 -18.428 1.00 15.47 95 LYS A CA 1
ATOM 868 C C . LYS A 1 116 ? -33.696 28.245 -18.057 1.00 15.96 95 LYS A C 1
ATOM 869 O O . LYS A 1 116 ? -33.387 28.961 -17.102 1.00 18.25 95 LYS A O 1
ATOM 875 N N . GLY A 1 117 ? -32.793 27.612 -18.812 1.00 13.48 96 GLY A N 1
ATOM 876 C CA . GLY A 1 117 ? -31.373 27.732 -18.565 1.00 14.28 96 GLY A CA 1
ATOM 877 C C . GLY A 1 117 ? -30.782 26.737 -17.587 1.00 13.10 96 GLY A C 1
ATOM 878 O O . GLY A 1 117 ? -29.554 26.758 -17.388 1.00 13.81 96 GLY A O 1
ATOM 879 N N . MET A 1 118 ? -31.595 25.877 -16.963 1.00 10.83 97 MET A N 1
ATOM 880 C CA . MET A 1 118 ? -31.062 24.961 -15.954 1.00 9.17 97 MET A CA 1
ATOM 881 C C . MET A 1 118 ? -30.078 23.973 -16.574 1.00 11.26 97 MET A C 1
ATOM 882 O O . MET A 1 118 ? -30.148 23.637 -17.761 1.00 10.67 97 MET A O 1
ATOM 887 N N . GLY A 1 119 ? -29.146 23.499 -15.756 1.00 9.12 98 GLY A N 1
ATOM 888 C CA . GLY A 1 119 ? -28.223 22.485 -16.243 1.00 8.70 98 GLY A CA 1
ATOM 889 C C . GLY A 1 119 ? -27.492 21.854 -15.079 1.00 7.77 98 GLY A C 1
ATOM 890 O O . GLY A 1 119 ? -27.611 22.301 -13.935 1.00 9.79 98 GLY A O 1
ATOM 891 N N . THR A 1 120 ? -26.752 20.793 -15.384 1.00 7.19 99 THR A N 1
ATOM 892 C CA . THR A 1 120 ? -26.047 20.070 -14.328 1.00 7.38 99 THR A CA 1
ATOM 893 C C . THR A 1 120 ? -24.775 19.423 -14.865 1.00 7.13 99 THR A C 1
ATOM 894 O O . THR A 1 120 ? -24.711 18.985 -16.019 1.00 7.07 99 THR A O 1
ATOM 898 N N . THR A 1 121 ? -23.776 19.304 -13.991 1.00 6.87 100 THR A N 1
ATOM 899 C CA . THR A 1 121 ? -22.679 18.394 -14.306 1.00 5.98 100 THR A CA 1
ATOM 900 C C . THR A 1 121 ? -2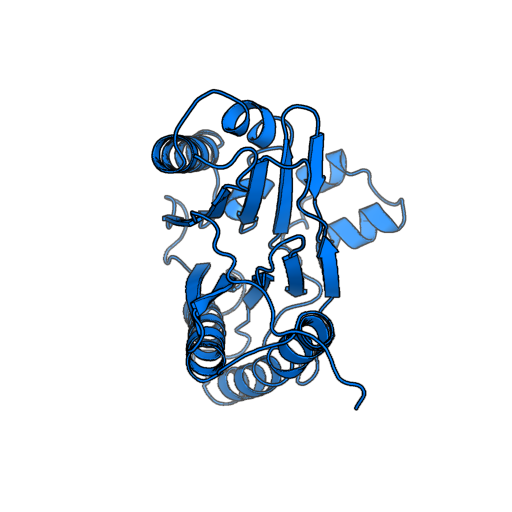3.142 16.952 -14.114 1.00 5.78 100 THR A C 1
ATOM 901 O O . THR A 1 121 ? -24.173 16.682 -13.483 1.00 6.38 100 THR A O 1
ATOM 905 N N . CYS A 1 122 ? -22.352 16.003 -14.624 1.00 6.60 101 CYS A N 1
ATOM 906 C CA . CYS A 1 122 ? -22.594 14.591 -14.342 1.00 7.47 101 CYS A CA 1
ATOM 907 C C . CYS A 1 122 ? -21.267 13.863 -14.430 1.00 6.35 101 CYS A C 1
ATOM 908 O O . CYS A 1 122 ? -20.604 13.921 -15.468 1.00 6.78 101 CYS A O 1
ATOM 911 N N . VAL A 1 123 ? -20.904 13.168 -13.356 1.00 6.10 102 VAL A N 1
ATOM 912 C CA . VAL A 1 123 ? -19.816 12.198 -13.383 1.00 6.22 102 VAL A CA 1
ATOM 913 C C . VAL A 1 123 ? -20.385 10.859 -12.937 1.00 6.47 102 VAL A C 1
ATOM 914 O O . VAL A 1 123 ? -21.154 10.788 -11.966 1.00 7.41 102 VAL A O 1
ATOM 918 N N . CYS A 1 124 ? -20.030 9.802 -13.653 1.00 6.95 103 CYS A N 1
ATOM 919 C CA . CYS A 1 124 ? -20.570 8.508 -13.275 1.00 7.85 103 CYS A CA 1
ATOM 920 C C . CYS A 1 124 ? -19.560 7.419 -13.567 1.00 7.70 103 CYS A C 1
ATOM 921 O O . CYS A 1 124 ? -18.608 7.611 -14.342 1.00 9.38 103 CYS A O 1
ATOM 924 N N . ALA A 1 125 ? -19.758 6.282 -12.914 1.00 7.82 104 ALA A N 1
ATOM 925 C CA . ALA A 1 125 ? -18.765 5.209 -12.925 1.00 7.81 104 ALA A CA 1
ATOM 926 C C . ALA A 1 125 ? -19.472 3.869 -12.931 1.00 8.18 104 ALA A C 1
ATOM 927 O O . ALA A 1 125 ? -20.279 3.588 -12.040 1.00 9.95 104 ALA A O 1
ATOM 929 N N . LEU A 1 126 ? -19.160 3.043 -13.936 1.00 8.92 105 LEU A N 1
ATOM 930 C CA A LEU A 1 126 ? -19.644 1.670 -14.000 0.49 8.16 105 LEU A CA 1
ATOM 931 C CA B LEU A 1 126 ? -19.639 1.664 -14.024 0.51 7.75 105 LEU A CA 1
ATOM 932 C C . LEU A 1 126 ? -18.524 0.752 -13.537 1.00 8.26 105 LEU A C 1
ATOM 933 O O . LEU A 1 126 ? -17.422 0.786 -14.092 1.00 10.17 105 LEU A O 1
ATOM 942 N N . VAL A 1 127 ? -18.816 -0.068 -12.536 1.00 10.04 106 VAL A N 1
ATOM 943 C CA . VAL A 1 127 ? -17.813 -0.877 -11.851 1.00 10.46 106 VAL A CA 1
ATOM 944 C C . VAL A 1 127 ? -17.669 -2.252 -12.501 1.00 10.80 106 VAL A C 1
ATOM 945 O O . VAL A 1 127 ? -18.657 -2.972 -12.705 1.00 12.95 106 VAL A O 1
ATOM 949 N N . PHE A 1 128 ? -16.431 -2.638 -12.786 1.00 10.36 107 PHE A N 1
ATOM 950 C CA . PHE A 1 128 ? -16.117 -3.990 -13.234 1.00 11.20 107 PHE A CA 1
ATOM 951 C C . PHE A 1 128 ? -15.093 -4.605 -12.294 1.00 12.56 107 PHE A C 1
ATOM 952 O O . PHE A 1 128 ? -14.619 -3.957 -11.357 1.00 14.44 107 PHE A O 1
ATOM 960 N N . GLU A 1 129 ? -14.754 -5.866 -12.560 1.00 14.74 108 GLU A N 1
ATOM 961 C CA . GLU A 1 129 ? -13.887 -6.604 -11.645 1.00 17.85 108 GLU A CA 1
ATOM 962 C C . GLU A 1 129 ? -12.533 -5.926 -11.481 1.00 18.83 108 GLU A C 1
ATOM 963 O O . GLU A 1 129 ? -12.062 -5.723 -10.356 1.00 21.94 108 GLU A O 1
ATOM 969 N N . LYS A 1 130 ? -11.887 -5.575 -12.588 1.00 15.68 109 LYS A N 1
ATOM 970 C CA . LYS A 1 130 ? -10.538 -5.048 -12.541 1.00 21.80 109 LYS A CA 1
ATOM 971 C C . LYS A 1 130 ? -10.431 -3.614 -13.024 1.00 21.73 109 LYS A C 1
ATOM 972 O O . LYS A 1 130 ? -9.324 -3.064 -13.011 1.00 18.69 109 LYS A O 1
ATOM 978 N N . SER A 1 131 ? -11.535 -2.991 -13.438 1.00 17.92 110 SER A N 1
ATOM 979 C CA A SER A 1 131 ? -11.480 -1.623 -13.929 0.39 15.10 110 SER A CA 1
ATOM 980 C CA B SER A 1 131 ? -11.488 -1.628 -13.944 0.61 15.42 110 SER A CA 1
ATOM 981 C C . SER A 1 131 ? -12.786 -0.913 -13.616 1.00 13.07 110 SER A C 1
ATOM 982 O O . SER A 1 131 ? -13.802 -1.534 -13.291 1.00 14.93 110 SER A O 1
ATOM 987 N N . VAL A 1 132 ? -12.745 0.408 -13.718 1.00 11.55 111 VAL A N 1
ATOM 988 C CA . VAL A 1 132 ? -13.950 1.224 -13.678 1.00 9.99 111 VAL A CA 1
ATOM 989 C C . VAL A 1 132 ? -13.993 2.044 -14.962 1.00 9.96 111 VAL A C 1
ATOM 990 O O . VAL A 1 132 ? -12.953 2.491 -15.463 1.00 10.89 111 VAL A O 1
ATOM 994 N N . VAL A 1 133 ? -15.192 2.203 -15.512 1.00 9.45 112 VAL A N 1
ATOM 995 C CA . VAL A 1 133 ? -15.434 3.014 -16.708 1.00 8.73 112 VAL A CA 1
ATOM 996 C C . VAL A 1 133 ? -16.165 4.274 -16.256 1.00 8.53 112 VAL A C 1
ATOM 997 O O . VAL A 1 133 ? -17.237 4.191 -15.648 1.00 8.88 112 VAL A O 1
ATOM 1001 N N . ILE A 1 134 ? -15.583 5.436 -16.533 1.00 7.99 113 ILE A N 1
ATOM 1002 C CA . ILE A 1 13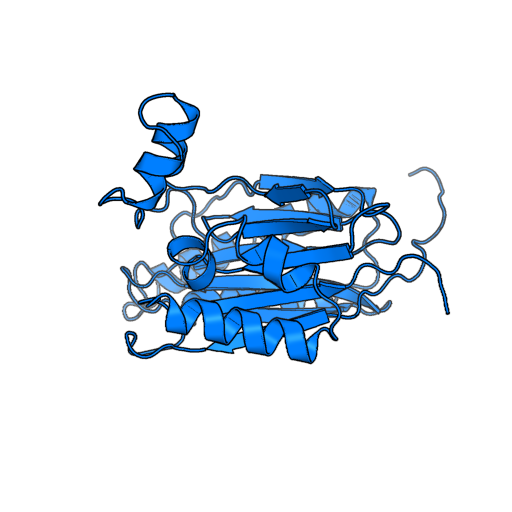4 ? -16.060 6.725 -16.024 1.00 7.59 113 ILE A CA 1
ATOM 1003 C C . ILE A 1 134 ? -16.464 7.619 -17.187 1.00 7.78 113 ILE A C 1
ATOM 1004 O O . ILE A 1 134 ? -15.718 7.749 -18.166 1.00 9.16 113 ILE A O 1
ATOM 1009 N N . ALA A 1 135 ? -17.620 8.267 -17.072 1.00 7.39 114 ALA A N 1
ATOM 1010 C CA . ALA A 1 135 ? -18.043 9.303 -18.005 1.00 7.22 114 ALA A CA 1
ATOM 1011 C C . ALA A 1 135 ? -18.112 10.626 -17.261 1.00 5.43 114 ALA A C 1
ATOM 1012 O O . ALA A 1 135 ? -18.536 10.671 -16.093 1.00 6.96 114 ALA A O 1
ATOM 1014 N N . ASN A 1 136 ? -17.715 11.710 -17.925 1.00 6.46 115 ASN A N 1
ATOM 1015 C CA . ASN A 1 136 ? -17.726 13.004 -17.259 1.00 5.57 115 ASN A CA 1
ATOM 1016 C C . ASN A 1 136 ? -18.199 14.123 -18.173 1.00 6.02 115 ASN A C 1
ATOM 1017 O O . ASN A 1 136 ? -17.717 14.252 -19.309 1.00 6.96 115 ASN A O 1
ATOM 1022 N N . VAL A 1 137 ? -19.116 14.939 -17.656 1.00 6.55 116 VAL A N 1
ATOM 1023 C CA . VAL A 1 137 ? -19.566 16.192 -18.274 1.00 6.45 116 VAL A CA 1
ATOM 1024 C C . VAL A 1 137 ? -19.512 17.240 -17.179 1.00 5.23 116 VAL A C 1
ATOM 1025 O O . VAL A 1 137 ? -20.304 17.176 -16.217 1.00 6.78 116 VAL A O 1
ATOM 1029 N N . GLY A 1 138 ? -18.592 18.194 -17.281 1.00 6.11 117 GLY A N 1
ATOM 1030 C CA . GLY A 1 138 ? -18.521 19.301 -16.328 1.00 6.79 117 GLY A CA 1
ATOM 1031 C C . GLY A 1 138 ? -17.283 19.254 -15.449 1.00 6.28 117 GLY A C 1
ATOM 1032 O O . GLY A 1 138 ? -16.245 18.708 -15.817 1.00 6.50 117 GLY A O 1
ATOM 1033 N N . ASP A 1 139 ? -17.401 19.888 -14.275 1.00 7.19 118 ASP A N 1
ATOM 1034 C CA . ASP A 1 139 ? -16.269 20.065 -13.363 1.00 7.96 118 ASP A CA 1
ATOM 1035 C C . ASP A 1 139 ? -16.478 19.362 -12.021 1.00 8.24 118 ASP A C 1
ATOM 1036 O O . ASP A 1 139 ? -15.784 19.681 -11.040 1.00 8.95 118 ASP A O 1
ATOM 1041 N N . SER A 1 140 ? -17.407 18.406 -11.944 1.00 7.08 119 SER A N 1
ATOM 1042 C CA . SER A 1 140 ? -17.318 17.407 -10.890 1.00 6.38 119 SER A CA 1
ATOM 1043 C C . SER A 1 140 ? -16.165 16.465 -11.245 1.00 6.29 119 SER A C 1
ATOM 1044 O O . SER A 1 140 ? -15.635 16.529 -12.354 1.00 7.41 119 SER A O 1
ATOM 1047 N N . ARG A 1 141 ? -15.752 15.599 -10.310 1.00 6.29 120 ARG A N 1
ATOM 1048 C CA . ARG A 1 141 ? -14.491 14.877 -10.469 1.00 6.20 120 ARG A CA 1
ATOM 1049 C C . ARG A 1 141 ? -14.605 13.416 -10.070 1.00 6.63 120 ARG A C 1
ATOM 1050 O O . ARG A 1 141 ? -15.451 13.028 -9.252 1.00 7.06 120 ARG A O 1
ATOM 1058 N N . ALA A 1 142 ? -13.698 12.611 -10.629 1.00 6.66 121 ALA A N 1
ATOM 1059 C CA . ALA A 1 142 ? -13.423 11.270 -10.135 1.00 6.71 121 ALA A CA 1
ATOM 1060 C C . ALA A 1 142 ? -11.926 11.114 -9.903 1.00 7.33 121 ALA A C 1
ATOM 1061 O O . ALA A 1 142 ? -11.105 11.565 -10.724 1.00 7.90 121 ALA A O 1
ATOM 1063 N N . TYR A 1 143 ? -11.571 10.438 -8.808 1.00 8.13 122 TYR A N 1
ATOM 1064 C CA . TYR A 1 143 ? -10.188 10.196 -8.425 1.00 9.08 122 TYR A CA 1
ATOM 1065 C C . TYR A 1 143 ? -10.013 8.753 -7.991 1.00 9.73 122 TYR A C 1
ATOM 1066 O O . TYR A 1 143 ? -10.956 8.106 -7.523 1.00 9.78 122 TYR A O 1
ATOM 1075 N N . VAL A 1 144 ? -8.771 8.272 -8.074 1.00 9.94 123 VAL A N 1
ATOM 1076 C CA . VAL A 1 144 ? -8.362 7.082 -7.336 1.00 11.52 123 VAL A CA 1
ATOM 1077 C C . VAL A 1 144 ? -7.256 7.467 -6.367 1.00 12.27 123 VAL A C 1
ATOM 1078 O O . VAL A 1 144 ? -6.461 8.377 -6.622 1.00 12.49 123 VAL A O 1
ATOM 1082 N N . ILE A 1 145 ? -7.223 6.766 -5.231 1.00 12.45 124 ILE A N 1
ATOM 1083 C CA . ILE A 1 145 ? -6.331 7.107 -4.124 1.00 13.36 124 ILE A CA 1
ATOM 1084 C C . ILE A 1 145 ? -5.699 5.841 -3.563 1.00 13.45 124 ILE A C 1
ATOM 1085 O O . ILE A 1 145 ? -6.398 4.845 -3.331 1.00 13.56 124 ILE A O 1
ATOM 1090 N N . ASN A 1 146 ? -4.389 5.892 -3.319 1.00 13.79 125 ASN A N 1
ATOM 1091 C CA . ASN A 1 146 ? -3.706 4.911 -2.478 1.00 15.67 125 ASN A CA 1
ATOM 1092 C C . ASN A 1 146 ? -2.740 5.663 -1.563 1.00 17.93 125 ASN A C 1
ATOM 1093 O O . ASN A 1 146 ? -2.719 6.896 -1.532 1.00 18.24 125 ASN A O 1
ATOM 1098 N N . SER A 1 147 ? -1.910 4.916 -0.834 1.00 18.79 126 SER A N 1
ATOM 1099 C CA . SER A 1 147 ? -1.018 5.540 0.140 1.00 19.95 126 SER A CA 1
ATOM 1100 C C . SER A 1 147 ? 0.026 6.438 -0.510 1.00 19.78 126 SER A C 1
ATOM 1101 O O . SER A 1 147 ? 0.568 7.322 0.162 1.00 29.37 126 SER A O 1
ATOM 1104 N N . ARG A 1 148 ? 0.320 6.245 -1.800 1.00 18.27 127 ARG A N 1
ATOM 1105 C CA . ARG A 1 148 ? 1.384 6.994 -2.455 1.00 20.09 127 ARG A CA 1
ATOM 1106 C C . ARG A 1 148 ? 0.893 8.080 -3.392 1.00 19.94 127 ARG A C 1
ATOM 1107 O O . ARG A 1 148 ? 1.665 8.988 -3.712 1.00 26.39 127 ARG A O 1
ATOM 1115 N N . GLN A 1 149 ? -0.358 8.019 -3.838 1.00 18.21 128 GLN A N 1
ATOM 1116 C CA . GLN A 1 149 ? -0.791 8.886 -4.920 1.00 17.96 128 GLN A CA 1
ATOM 1117 C C . GLN A 1 149 ? -2.291 9.121 -4.823 1.00 15.49 128 GLN A C 1
ATOM 1118 O O . GLN A 1 149 ? -3.048 8.217 -4.475 1.00 16.41 128 GLN A O 1
ATOM 1124 N N . ILE A 1 150 ? -2.697 10.350 -5.116 1.00 15.57 129 ILE A N 1
ATOM 1125 C CA . ILE A 1 150 ? -4.080 10.669 -5.448 1.00 13.01 129 ILE A CA 1
ATOM 1126 C C . ILE A 1 150 ? -4.080 11.144 -6.898 1.00 14.23 129 ILE A C 1
ATOM 1127 O O . ILE A 1 150 ? -3.335 12.069 -7.250 1.00 17.05 129 ILE A O 1
ATOM 1132 N N . GLU A 1 151 ? -4.842 10.464 -7.748 1.00 11.88 130 GLU A N 1
ATOM 1133 C CA . GLU A 1 151 ? -4.848 10.741 -9.185 1.00 11.61 130 GLU A CA 1
ATOM 1134 C C . GLU A 1 151 ? -6.246 11.164 -9.605 1.00 10.29 130 GLU A C 1
ATOM 1135 O O . GLU A 1 151 ? -7.202 10.395 -9.463 1.00 10.53 130 GLU A O 1
ATOM 1141 N N . GLN A 1 152 ? -6.357 12.368 -10.148 1.00 9.42 131 GLN A N 1
ATOM 1142 C CA . GLN A 1 152 ? -7.616 12.801 -10.741 1.00 8.77 131 GLN A CA 1
ATOM 1143 C C . GLN A 1 152 ? -7.761 12.169 -12.125 1.00 10.68 131 GLN A C 1
ATOM 1144 O O . GLN A 1 152 ? -6.874 12.322 -12.972 1.00 11.37 131 GLN A O 1
ATOM 1150 N N . ILE A 1 153 ? -8.831 11.397 -12.325 1.00 8.48 132 ILE A N 1
ATOM 1151 C CA . ILE A 1 153 ? -9.043 10.688 -13.585 1.00 8.92 132 ILE A CA 1
ATOM 1152 C C . ILE A 1 153 ? -9.660 11.612 -14.624 1.00 8.24 132 ILE A C 1
ATOM 1153 O O . ILE A 1 153 ? -9.278 11.597 -15.802 1.00 10.90 132 ILE A O 1
ATOM 1158 N N . THR A 1 154 ? -10.662 12.378 -14.221 1.00 7.11 133 THR A N 1
ATOM 1159 C CA . THR A 1 154 ? -11.400 13.251 -15.120 1.00 8.07 133 THR A CA 1
ATOM 1160 C C . THR A 1 154 ? -10.646 14.561 -15.317 1.00 7.94 133 THR A C 1
ATOM 1161 O O . THR A 1 154 ? -9.750 14.909 -14.552 1.00 9.35 133 THR A O 1
ATOM 1165 N N . SER A 1 155 ? -11.026 15.288 -16.373 1.00 7.56 134 SER A N 1
ATOM 1166 C CA . SER A 1 155 ? -10.497 16.617 -16.667 1.00 8.11 134 SER A CA 1
ATOM 1167 C C . SER A 1 155 ? -11.637 17.628 -16.565 1.00 6.49 134 SER A C 1
ATOM 1168 O O . SER A 1 155 ? -12.663 17.490 -17.242 1.00 7.40 134 SER A O 1
ATOM 1171 N N . ASP A 1 156 ? -11.486 18.630 -15.702 1.00 6.94 135 ASP A N 1
ATOM 1172 C CA . ASP A 1 156 ? -12.579 19.585 -15.502 1.00 7.56 135 ASP A CA 1
ATOM 1173 C C . ASP A 1 156 ? -12.919 20.297 -16.810 1.00 6.50 135 ASP A C 1
ATOM 1174 O O . ASP A 1 156 ? -12.046 20.885 -17.464 1.00 7.85 135 ASP A O 1
ATOM 1179 N N . HIS A 1 157 ? -14.206 20.326 -17.144 1.00 7.02 136 HIS A N 1
ATOM 1180 C CA . HIS A 1 157 ? -14.685 21.167 -18.249 1.00 6.81 136 HIS A CA 1
ATOM 1181 C C . HIS A 1 157 ? -15.013 22.531 -17.667 1.00 9.14 136 HIS A C 1
ATOM 1182 O O . HIS A 1 157 ? -16.172 22.893 -17.436 1.00 8.25 136 HIS A O 1
ATOM 1189 N N . SER A 1 158 ? -13.955 23.298 -17.422 1.00 7.35 137 SER A N 1
ATOM 1190 C CA . SER A 1 158 ? -14.055 24.628 -16.851 1.00 7.77 137 SER A CA 1
ATOM 1191 C C . SER A 1 158 ? -13.150 25.582 -17.610 1.00 7.97 137 SER A C 1
ATOM 1192 O O . SER A 1 158 ? -12.158 25.181 -18.237 1.00 8.99 137 SER A O 1
ATOM 1195 N N . PHE A 1 159 ? -13.492 26.864 -17.521 1.00 9.65 138 PHE A N 1
ATOM 1196 C CA . PHE A 1 159 ? -12.676 27.869 -18.175 1.00 9.10 138 PHE A CA 1
ATOM 1197 C C . PHE A 1 159 ? -11.285 27.934 -17.553 1.00 9.37 138 PHE A C 1
ATOM 1198 O O . PHE A 1 159 ? -10.281 28.031 -18.274 1.00 9.78 138 PHE A O 1
ATOM 1206 N N . VAL A 1 160 ? -11.193 27.863 -16.221 1.00 9.25 139 VAL A N 1
ATOM 1207 C CA . VAL A 1 160 ? -9.857 27.913 -15.624 1.00 9.62 139 VAL A CA 1
ATOM 1208 C C . VAL A 1 160 ? -9.032 26.691 -16.006 1.00 9.36 139 VAL A C 1
ATOM 1209 O O . VAL A 1 160 ? -7.811 26.795 -16.146 1.00 9.83 139 VAL A O 1
ATOM 1213 N N . ASN A 1 161 ? -9.656 25.521 -16.180 1.00 8.72 140 ASN A N 1
ATOM 1214 C CA . ASN A 1 161 ? -8.856 24.394 -16.642 1.00 8.61 140 ASN A CA 1
ATOM 1215 C C . ASN A 1 161 ? -8.395 24.581 -18.085 1.00 9.14 140 ASN A C 1
ATOM 1216 O O . ASN A 1 161 ? -7.289 24.152 -18.430 1.00 9.82 140 ASN A O 1
ATOM 1221 N N . HIS A 1 162 ? -9.196 25.236 -18.942 1.00 9.05 141 HIS A N 1
ATOM 1222 C CA . HIS A 1 162 ? -8.698 25.623 -20.256 1.00 11.19 141 HIS A CA 1
ATOM 1223 C C . HIS A 1 162 ? -7.453 26.495 -20.135 1.00 10.51 141 HIS A C 1
ATOM 1224 O O . HIS A 1 162 ? -6.461 26.283 -20.849 1.00 11.35 141 HIS A O 1
ATOM 1231 N N . LEU A 1 163 ? -7.462 27.444 -19.198 1.00 10.57 142 LEU A N 1
ATOM 1232 C CA . LEU A 1 163 ? -6.284 28.288 -18.974 1.00 11.37 142 LEU A CA 1
ATOM 1233 C C . LEU A 1 163 ? -5.076 27.475 -18.499 1.00 11.44 142 LEU A C 1
ATOM 1234 O O . LEU A 1 163 ? -3.940 27.725 -18.931 1.00 12.13 142 LEU A O 1
ATOM 1239 N N . VAL A 1 164 ? -5.303 26.491 -17.622 1.00 10.83 143 VAL A N 1
ATOM 1240 C CA . VAL A 1 164 ? -4.207 25.634 -17.159 1.00 10.95 143 VAL A CA 1
ATOM 1241 C C . VAL A 1 164 ? -3.661 24.794 -18.310 1.00 11.03 143 VAL A C 1
ATOM 1242 O O . VAL A 1 164 ? -2.440 24.668 -18.492 1.00 11.63 143 VAL A O 1
ATOM 1246 N N . LEU A 1 165 ? -4.561 24.191 -19.089 1.00 10.61 144 LEU A N 1
ATOM 1247 C CA . LEU A 1 165 ? -4.147 23.265 -20.134 1.00 11.53 144 LEU A CA 1
ATOM 1248 C C . LEU A 1 165 ? -3.501 23.947 -21.324 1.00 12.65 144 LEU A C 1
ATOM 1249 O O . LEU A 1 165 ? -2.892 23.260 -22.156 1.00 12.90 144 LEU A O 1
ATOM 1254 N N . THR A 1 166 ? -3.608 25.274 -21.430 1.00 13.71 145 THR A N 1
ATOM 1255 C CA . THR A 1 166 ? -2.924 26.061 -22.452 1.00 14.38 145 THR A CA 1
ATOM 1256 C C . THR A 1 166 ? -1.759 26.866 -21.882 1.00 13.44 145 THR A C 1
ATOM 1257 O O . THR A 1 166 ? -1.195 27.724 -22.581 1.00 16.11 145 THR A O 1
ATOM 1261 N N . GLY A 1 167 ? -1.384 26.621 -20.622 1.00 13.66 146 GLY A N 1
ATOM 1262 C CA . GLY A 1 167 ? -0.222 27.241 -20.025 1.00 14.06 146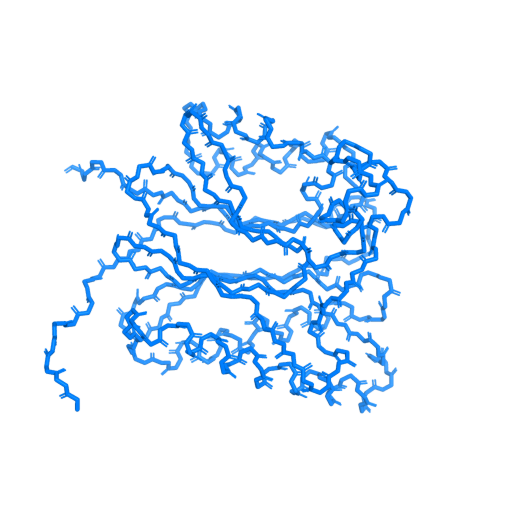 GLY A CA 1
ATOM 1263 C C . GLY A 1 167 ? -0.387 28.698 -19.670 1.00 14.56 146 GLY A C 1
ATOM 1264 O O . GLY A 1 167 ? 0.604 29.377 -19.436 1.00 15.44 146 GLY A O 1
ATOM 1265 N N . GLN A 1 168 ? -1.628 29.187 -19.606 1.00 14.09 147 GLN A N 1
ATOM 1266 C CA . GLN A 1 168 ? -1.884 30.592 -19.311 1.00 14.63 147 GLN A CA 1
ATOM 1267 C C . GLN A 1 168 ? -1.871 30.885 -17.815 1.00 14.60 147 GLN A C 1
ATOM 1268 O O . GLN A 1 168 ? -1.510 31.999 -17.415 1.00 17.06 147 GLN A O 1
ATOM 1274 N N . ILE A 1 169 ? -2.265 29.923 -16.978 1.00 13.80 148 ILE A N 1
ATOM 1275 C CA . ILE A 1 169 ? -2.140 30.025 -15.527 1.00 13.85 148 ILE A CA 1
ATOM 1276 C C . ILE A 1 169 ? -1.700 28.665 -14.993 1.00 13.93 148 ILE A C 1
ATOM 1277 O O . ILE A 1 169 ? -1.857 27.640 -15.656 1.00 12.87 148 ILE A O 1
ATOM 1282 N N . THR A 1 170 ? -1.123 28.666 -13.783 1.00 14.72 149 THR A N 1
ATOM 1283 C CA . THR A 1 170 ? -0.759 27.410 -13.127 1.00 13.46 149 THR A CA 1
ATOM 1284 C C . THR A 1 170 ? -1.941 26.802 -12.369 1.00 18.69 149 THR A C 1
ATOM 1285 O O . THR A 1 170 ? -2.941 27.478 -12.102 1.00 14.36 149 THR A O 1
ATOM 1289 N N . PRO A 1 171 ? -1.861 25.514 -12.002 1.00 16.73 150 PRO A N 1
ATOM 1290 C CA . PRO A 1 171 ? -2.905 24.937 -11.141 1.00 18.69 150 PRO A CA 1
ATOM 1291 C C . PRO A 1 171 ? -3.128 25.707 -9.845 1.00 19.05 150 PRO A C 1
ATOM 1292 O O . PRO A 1 171 ? -4.275 25.895 -9.433 1.00 16.46 150 PRO A O 1
ATOM 1296 N N . GLU A 1 172 ? -2.070 26.191 -9.204 1.00 20.16 151 GLU A N 1
ATOM 1297 C CA . GLU A 1 172 ? -2.276 26.939 -7.966 1.00 19.84 151 GLU A CA 1
ATOM 1298 C C . GLU A 1 172 ? -3.023 28.245 -8.224 1.00 22.10 151 GLU A C 1
ATOM 1299 O O . GLU A 1 172 ? -3.915 28.624 -7.448 1.00 20.28 151 GLU A O 1
ATOM 1305 N N . GLU A 1 173 ? -2.704 28.932 -9.321 1.00 17.78 152 GLU A N 1
ATOM 1306 C CA . GLU A 1 173 ? -3.459 30.128 -9.690 1.00 16.05 152 GLU A CA 1
ATOM 1307 C C . GLU A 1 173 ? -4.919 29.802 -9.995 1.00 17.77 152 GLU A C 1
ATOM 1308 O O . GLU A 1 173 ? -5.818 30.592 -9.676 1.00 19.47 152 GLU A O 1
ATOM 1314 N N . ALA A 1 174 ? -5.184 28.646 -10.608 1.00 14.49 153 ALA A N 1
ATOM 1315 C CA . ALA A 1 174 ? -6.561 28.266 -10.891 1.00 13.50 153 ALA A CA 1
ATOM 1316 C C . ALA A 1 174 ? -7.362 28.090 -9.610 1.00 15.74 153 ALA A C 1
ATOM 1317 O O . ALA A 1 174 ? -8.569 28.359 -9.596 1.00 15.13 153 ALA A O 1
ATOM 1319 N N . PHE A 1 175 ? -6.717 27.639 -8.533 1.00 14.91 154 PHE A N 1
ATOM 1320 C CA . PHE A 1 175 ? -7.427 27.340 -7.291 1.00 15.02 154 PHE A CA 1
ATOM 1321 C C . PHE A 1 175 ? -8.026 28.597 -6.663 1.00 15.01 154 PHE A C 1
ATOM 1322 O O . PHE A 1 175 ? -9.072 28.509 -6.009 1.00 18.07 154 PHE A O 1
ATOM 1330 N N . THR A 1 176 ? -7.403 29.765 -6.862 1.00 16.14 155 THR A N 1
ATOM 1331 C CA . THR A 1 176 ? -7.916 31.029 -6.338 1.00 17.49 155 THR A CA 1
ATOM 1332 C C . THR A 1 176 ? -8.374 31.991 -7.436 1.00 17.99 155 THR A C 1
ATOM 1333 O O . THR A 1 176 ? -8.593 33.174 -7.161 1.00 20.78 155 THR A O 1
ATOM 1337 N N . HIS A 1 177 ? -8.562 31.505 -8.660 1.00 14.98 156 HIS A N 1
ATOM 1338 C CA . HIS A 1 177 ? -8.906 32.392 -9.772 1.00 16.37 156 HIS A CA 1
ATOM 1339 C C . HIS A 1 177 ? -10.358 32.861 -9.660 1.00 15.00 156 HIS A C 1
ATOM 1340 O O . HIS A 1 177 ? -11.243 32.067 -9.343 1.00 15.36 156 HIS A O 1
ATOM 1347 N N . PRO A 1 178 ? -10.633 34.140 -9.938 1.00 17.85 157 PRO A N 1
ATOM 1348 C CA . PRO A 1 178 ? -12.009 34.650 -9.771 1.00 18.48 157 PRO A CA 1
ATOM 1349 C C . PRO A 1 178 ? -13.022 34.044 -10.717 1.00 17.18 157 PRO A C 1
ATOM 1350 O O . PRO A 1 178 ? -14.223 34.155 -10.446 1.00 18.78 157 PRO A O 1
ATOM 1354 N N . GLN A 1 179 ? -12.598 33.403 -11.810 1.00 14.09 158 GLN A N 1
ATOM 1355 C CA . GLN A 1 179 ? -13.539 32.794 -12.745 1.00 12.74 158 GLN A CA 1
ATOM 1356 C C . GLN A 1 179 ? -13.588 31.273 -12.642 1.00 11.28 158 GLN A C 1
ATOM 1357 O O . GLN A 1 179 ? -14.039 30.601 -13.577 1.00 11.49 158 GLN A O 1
ATOM 1363 N N . ARG A 1 180 ? -13.184 30.717 -11.495 1.00 12.18 159 ARG A N 1
ATOM 1364 C CA . ARG A 1 180 ? -13.236 29.270 -11.297 1.00 13.74 159 ARG A CA 1
ATOM 1365 C C . ARG A 1 180 ? -14.649 28.687 -11.437 1.00 15.36 159 ARG A C 1
ATOM 1366 O O . ARG A 1 180 ? -14.794 27.484 -11.706 1.00 22.04 159 ARG A O 1
ATOM 1374 N N . ASN A 1 181 ? -15.686 29.515 -11.300 1.00 14.82 160 ASN A N 1
ATOM 1375 C CA . ASN A 1 181 ? -17.094 29.114 -11.389 1.00 19.38 160 ASN A CA 1
ATOM 1376 C C . ASN A 1 181 ? -17.551 28.776 -12.805 1.00 20.04 160 ASN A C 1
ATOM 1377 O O . ASN A 1 181 ? -18.606 28.148 -12.969 1.00 18.65 160 ASN A O 1
ATOM 1382 N N . ILE A 1 182 ? -16.813 29.183 -13.832 1.00 10.10 161 ILE A N 1
ATOM 1383 C CA . ILE A 1 182 ? -17.309 29.097 -15.201 1.00 10.83 161 ILE A CA 1
ATOM 1384 C C . ILE A 1 182 ? -17.088 27.687 -15.741 1.00 9.37 161 ILE A C 1
ATOM 1385 O O . ILE A 1 182 ? -15.957 27.196 -15.783 1.00 10.85 161 ILE A O 1
ATOM 1390 N N . ILE A 1 183 ? -18.170 27.042 -16.141 1.00 10.25 162 ILE A N 1
ATOM 1391 C CA . ILE A 1 183 ? -18.160 25.687 -16.693 1.00 9.63 162 ILE A CA 1
ATOM 1392 C C . ILE A 1 183 ? -18.241 25.787 -18.211 1.00 13.00 162 ILE A C 1
ATOM 1393 O O . ILE A 1 183 ?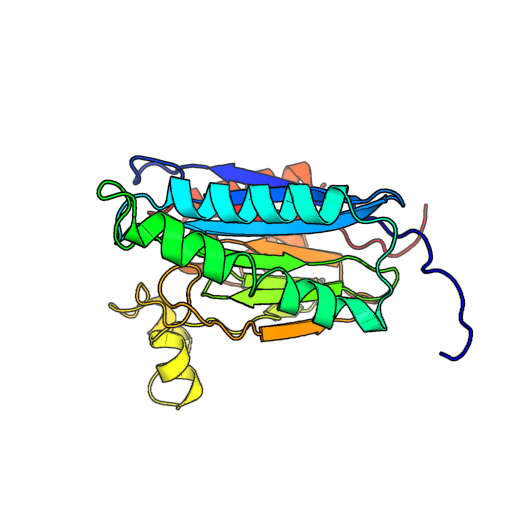 -18.910 26.676 -18.753 1.00 14.63 162 ILE A O 1
ATOM 1398 N N . THR A 1 184 ? -17.566 24.877 -18.913 1.00 10.48 163 THR A N 1
ATOM 1399 C CA . THR A 1 184 ? -17.539 24.907 -20.372 1.00 10.16 163 THR A CA 1
ATOM 1400 C C . THR A 1 184 ? -18.295 23.760 -21.029 1.00 11.71 163 THR A C 1
ATOM 1401 O O . THR A 1 184 ? -18.465 23.788 -22.249 1.00 13.43 163 THR A O 1
ATOM 1405 N N . LYS A 1 185 ? -18.728 22.752 -20.274 1.00 9.07 164 LYS A N 1
ATOM 1406 C CA . LYS A 1 185 ? -19.536 21.653 -20.801 1.00 8.84 164 LYS A CA 1
ATOM 1407 C C . LYS A 1 185 ? -20.462 21.230 -19.678 1.00 8.52 164 LYS A C 1
ATOM 1408 O O . LYS A 1 185 ? -19.994 20.937 -18.574 1.00 9.27 164 LYS A O 1
ATOM 1414 N N . VAL A 1 186 ? -21.762 21.207 -19.942 1.00 9.39 165 VAL A N 1
ATOM 1415 C CA . VAL A 1 186 ? -22.749 20.932 -18.906 1.00 9.71 165 VAL A CA 1
ATOM 1416 C C . VAL A 1 186 ? -23.966 20.304 -19.565 1.00 10.74 165 VAL A C 1
ATOM 1417 O O . VAL A 1 186 ? -24.279 20.580 -20.726 1.00 13.50 165 VAL A O 1
ATOM 1421 N N . MET A 1 187 ? -24.637 19.426 -18.834 1.00 7.08 166 MET A N 1
ATOM 1422 C CA A MET A 1 187 ? -25.862 18.796 -19.328 0.60 7.30 166 MET A CA 1
ATOM 1423 C CA B MET A 1 187 ? -25.838 18.821 -19.383 0.40 7.97 166 MET A CA 1
ATOM 1424 C C . MET A 1 187 ? -27.006 19.795 -19.356 1.00 8.46 166 MET A C 1
ATOM 1425 O O . MET A 1 187 ? -27.213 20.542 -18.391 1.00 8.91 166 MET A O 1
ATOM 1434 N N . GLY A 1 188 ? -27.758 19.790 -20.453 1.00 9.16 167 GLY A N 1
ATOM 1435 C CA . GLY A 1 188 ? -28.996 20.536 -20.564 1.00 10.40 167 GLY A CA 1
ATOM 1436 C C . GLY A 1 188 ? -28.935 21.840 -21.324 1.00 9.98 167 GLY A C 1
ATOM 1437 O O . GLY A 1 188 ? -29.999 22.397 -21.625 1.00 10.51 167 GLY A O 1
ATOM 1438 N N . THR A 1 189 ? -27.741 22.360 -21.632 1.00 11.90 168 THR A N 1
ATOM 1439 C CA . THR A 1 189 ? -27.669 23.680 -22.257 1.00 12.68 168 THR A CA 1
ATOM 1440 C C . THR A 1 189 ? -27.660 23.633 -23.775 1.00 14.20 168 THR A C 1
ATOM 1441 O O . THR A 1 189 ? -28.045 24.624 -24.420 1.00 16.92 168 THR A O 1
ATOM 1445 N N . ASP A 1 190 ? -27.254 22.507 -24.349 1.00 11.63 169 ASP A N 1
ATOM 1446 C CA . ASP A 1 190 ? -27.216 22.328 -25.787 1.00 12.18 169 ASP A CA 1
ATOM 1447 C C . ASP A 1 190 ? -27.869 20.998 -26.121 1.00 10.78 169 ASP A C 1
ATOM 1448 O O . ASP A 1 190 ? -27.930 20.099 -25.282 1.00 10.60 169 ASP A O 1
ATOM 1453 N N . LYS A 1 191 ? -28.358 20.875 -27.358 1.00 12.26 170 LYS A N 1
ATOM 1454 C CA . LYS A 1 191 ? -28.985 19.621 -27.777 1.00 13.67 170 LYS A CA 1
ATOM 1455 C C . LYS A 1 191 ? -27.984 18.482 -27.850 1.00 12.37 170 LYS A C 1
ATOM 1456 O O . LYS A 1 191 ? -28.372 17.317 -27.690 1.00 13.84 170 LYS A O 1
ATOM 1462 N N . ARG A 1 192 ? -26.715 18.787 -28.115 1.00 12.46 171 ARG A N 1
ATOM 1463 C CA . ARG A 1 192 ? -25.674 17.781 -28.249 1.00 11.46 171 ARG A CA 1
ATOM 1464 C C . ARG A 1 192 ? -24.655 17.940 -27.128 1.00 12.34 171 ARG A C 1
ATOM 1465 O O . ARG A 1 192 ? -24.422 19.040 -26.617 1.00 15.33 171 ARG A O 1
ATOM 1473 N N . VAL A 1 193 ? -24.042 16.827 -26.739 1.00 10.25 172 VAL A N 1
ATOM 1474 C CA . VAL A 1 193 ? -22.953 16.864 -25.764 1.00 12.67 172 VAL A CA 1
ATOM 1475 C C . VAL A 1 193 ? -21.996 15.716 -26.070 1.00 12.73 172 VAL A C 1
ATOM 1476 O O . VAL A 1 193 ? -22.410 14.640 -26.508 1.00 12.78 172 VAL A O 1
ATOM 1480 N N . SER A 1 194 ? -20.704 15.944 -25.840 1.00 12.30 173 SER A N 1
ATOM 1481 C CA . SER A 1 194 ? -19.692 14.891 -26.001 1.00 12.92 173 SER A CA 1
ATOM 1482 C C . SER A 1 194 ? -19.079 14.625 -24.630 1.00 12.51 173 SER A C 1
ATOM 1483 O O . SER A 1 194 ? -18.176 15.361 -24.200 1.00 11.36 173 SER A O 1
ATOM 1486 N N . PRO A 1 195 ? -19.525 13.606 -23.901 1.00 9.92 174 PRO A N 1
ATOM 1487 C CA . PRO A 1 195 ? -18.886 13.286 -22.614 1.00 9.53 174 PRO A CA 1
ATOM 1488 C C . PRO A 1 195 ? -17.469 12.764 -22.806 1.00 8.23 174 PRO A C 1
ATOM 1489 O O . PRO A 1 195 ? -17.133 12.155 -23.821 1.00 11.16 174 PRO A O 1
ATOM 1493 N N . ASP A 1 196 ? -16.615 13.031 -21.828 1.00 8.79 175 ASP A N 1
ATOM 1494 C CA . ASP A 1 196 ? -15.327 12.343 -21.800 1.00 8.56 175 ASP A CA 1
ATOM 1495 C C . ASP A 1 196 ? -15.518 10.973 -21.170 1.00 7.91 175 ASP A C 1
ATOM 1496 O O . ASP A 1 196 ? -16.229 10.830 -20.172 1.00 8.52 175 ASP A O 1
ATOM 1501 N N . LEU A 1 197 ? -14.869 9.966 -21.742 1.00 7.86 176 LEU A N 1
ATOM 1502 C CA . LEU A 1 197 ? -14.889 8.599 -21.229 1.00 7.66 176 LEU A CA 1
ATOM 1503 C C . LEU A 1 197 ? -13.474 8.197 -20.826 1.00 9.10 176 LEU A C 1
ATOM 1504 O O . LEU A 1 197 ? -12.505 8.498 -21.536 1.00 11.20 176 LEU A O 1
ATOM 1509 N N . PHE A 1 198 ? -13.366 7.487 -19.705 1.00 9.32 177 PHE A N 1
ATOM 1510 C CA . PHE A 1 198 ? -12.093 7.017 -19.172 1.00 8.33 177 PHE A CA 1
ATOM 1511 C C . PHE A 1 198 ? -12.244 5.582 -18.682 1.00 10.22 177 PHE A C 1
ATOM 1512 O O . PHE A 1 198 ? -13.312 5.187 -18.202 1.00 10.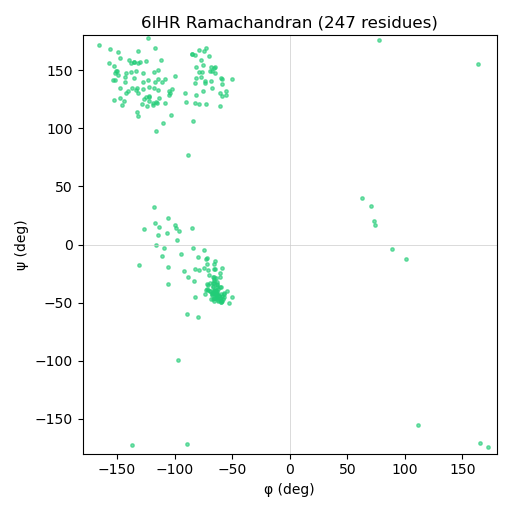55 177 PHE A O 1
ATOM 1520 N N . ILE A 1 199 ? -11.170 4.800 -18.776 1.00 12.43 178 ILE A N 1
ATOM 1521 C CA . ILE A 1 199 ? -11.094 3.481 -18.150 1.00 12.44 178 ILE A CA 1
ATOM 1522 C C . ILE A 1 199 ? -9.888 3.492 -17.219 1.00 16.18 178 ILE A C 1
ATOM 1523 O O . ILE A 1 199 ? -8.784 3.864 -17.633 1.00 17.30 178 ILE A O 1
ATOM 1528 N N . LYS A 1 200 ? -10.091 3.107 -15.962 1.00 11.94 179 LYS A N 1
ATOM 1529 C CA . LYS A 1 200 ? -9.012 3.113 -14.989 1.00 11.23 179 LYS A CA 1
ATOM 1530 C C . LYS A 1 200 ? -8.924 1.736 -14.357 1.00 13.75 179 LYS A C 1
ATOM 1531 O O . LYS A 1 200 ? -9.919 1.231 -13.838 1.00 13.33 179 LYS A O 1
ATOM 1537 N N . ARG A 1 201 ? -7.741 1.132 -14.402 1.00 12.87 180 ARG A N 1
ATOM 1538 C CA . ARG A 1 201 ? -7.539 -0.137 -13.718 1.00 15.13 180 ARG A CA 1
ATOM 1539 C C . ARG A 1 201 ? -7.468 0.109 -12.217 1.00 13.37 180 ARG A C 1
ATOM 1540 O O . ARG A 1 201 ? -6.881 1.094 -11.761 1.00 17.20 180 ARG A O 1
ATOM 1548 N N . LEU A 1 202 ? -8.061 -0.795 -11.443 1.00 14.28 181 LEU A N 1
ATOM 1549 C CA . LEU A 1 202 ? -8.239 -0.584 -10.013 1.00 17.88 181 LEU A CA 1
ATOM 1550 C C . LEU A 1 202 ? -7.135 -1.193 -9.163 1.00 18.78 181 LEU A C 1
ATOM 1551 O O . LEU A 1 202 ? -7.083 -0.915 -7.959 1.00 20.14 181 LEU A O 1
ATOM 1556 N N . ASN A 1 203 ? -6.251 -1.979 -9.776 1.00 17.81 182 ASN A N 1
ATOM 1557 C CA . ASN A 1 203 ? -5.502 -3.019 -9.076 1.00 23.44 182 ASN A CA 1
ATOM 1558 C C . ASN A 1 203 ? -4.816 -2.530 -7.804 1.00 26.20 182 ASN A C 1
ATOM 1559 O O . ASN A 1 203 ? -4.866 -3.199 -6.764 1.00 40.25 182 ASN A O 1
ATOM 1564 N N . PHE A 1 204 ? -4.164 -1.378 -7.850 1.00 20.50 183 PHE A N 1
ATOM 1565 C CA . PHE A 1 204 ? -3.377 -0.993 -6.682 1.00 22.70 183 PHE A CA 1
ATOM 1566 C C . PHE A 1 204 ? -3.862 0.298 -6.043 1.00 22.19 183 PHE A C 1
ATOM 1567 O O . PHE A 1 204 ? -3.080 1.047 -5.455 1.00 20.92 183 PHE A O 1
ATOM 1575 N N . TYR A 1 205 ? -5.164 0.543 -6.120 1.00 14.92 184 TYR A N 1
ATOM 1576 C CA . TYR A 1 205 ? -5.760 1.674 -5.435 1.00 15.09 184 TYR A CA 1
ATOM 1577 C C . TYR A 1 205 ? -6.657 1.189 -4.306 1.00 16.12 184 TYR A C 1
ATOM 1578 O O . TYR A 1 205 ? -7.100 0.035 -4.282 1.00 18.82 184 TYR A O 1
ATOM 1587 N N . ASP A 1 206 ? -6.895 2.086 -3.354 1.00 16.64 185 ASP A N 1
ATOM 1588 C CA . ASP A 1 206 ? -7.699 1.781 -2.178 1.00 16.67 185 ASP A CA 1
ATOM 1589 C C . ASP A 1 206 ? -9.085 2.406 -2.233 1.00 14.67 185 ASP A C 1
ATOM 1590 O O . ASP A 1 206 ? -10.045 1.797 -1.742 1.00 14.99 185 ASP A O 1
ATOM 1595 N N . TYR A 1 207 ? -9.215 3.592 -2.832 1.00 12.20 186 TYR A N 1
ATOM 1596 C CA . TYR A 1 207 ? -10.501 4.259 -2.919 1.00 11.43 186 TYR A CA 1
ATOM 1597 C C . TYR A 1 207 ? -10.709 4.813 -4.317 1.00 11.62 186 TYR A C 1
ATOM 1598 O O . TYR A 1 207 ? -9.771 5.293 -4.969 1.00 12.04 186 TYR A O 1
ATOM 1607 N N . LEU A 1 208 ? -11.957 4.738 -4.761 1.00 10.00 187 LEU A N 1
ATOM 1608 C CA . LEU A 1 208 ? -12.469 5.545 -5.854 1.00 9.16 187 LEU A CA 1
ATOM 1609 C C . LEU A 1 208 ? -13.343 6.621 -5.224 1.00 8.78 187 LEU A C 1
ATOM 1610 O O . LEU A 1 208 ? -14.167 6.325 -4.347 1.00 10.41 187 LEU A O 1
ATOM 1615 N N . LEU A 1 209 ? -13.147 7.866 -5.638 1.00 8.17 188 LEU A N 1
ATOM 1616 C CA . LEU A 1 209 ? -13.886 9.010 -5.103 1.00 7.94 188 LEU A CA 1
ATOM 1617 C C . LEU A 1 209 ? -14.535 9.751 -6.265 1.00 8.36 188 LEU A C 1
ATOM 1618 O O . LEU A 1 209 ? -13.857 10.114 -7.226 1.00 8.06 188 LEU A O 1
ATOM 1623 N N . LEU A 1 210 ? -15.841 9.971 -6.190 1.00 7.55 189 LEU A N 1
ATOM 1624 C CA . LEU A 1 210 ? -16.525 10.917 -7.073 1.00 6.66 189 LEU A CA 1
ATOM 1625 C C . LEU A 1 210 ? -16.969 12.091 -6.224 1.00 7.08 189 LEU A C 1
ATOM 1626 O O . LEU A 1 210 ? -17.457 11.888 -5.114 1.00 7.60 189 LEU A O 1
ATOM 1631 N N . ASN A 1 211 ? -16.849 13.321 -6.731 1.00 6.30 190 ASN A N 1
ATOM 1632 C CA . ASN A 1 211 ? -17.191 14.457 -5.875 1.00 6.47 190 ASN A CA 1
ATOM 1633 C C . ASN A 1 211 ? -17.659 15.666 -6.673 1.00 7.24 190 ASN A C 1
ATOM 1634 O O . ASN A 1 211 ? -17.258 15.866 -7.829 1.00 6.21 190 ASN A O 1
ATOM 1639 N N . SER A 1 212 ? -18.472 16.506 -6.020 1.00 6.34 191 SER A N 1
ATOM 1640 C CA . SER A 1 212 ? -18.758 17.813 -6.578 1.00 7.29 191 SER A CA 1
ATOM 1641 C C . SER A 1 212 ? -17.671 18.817 -6.191 1.00 6.75 191 SER A C 1
ATOM 1642 O O . SER A 1 212 ? -16.890 18.619 -5.242 1.00 7.03 191 SER A O 1
ATOM 1645 N N . ASP A 1 213 ? -17.668 19.937 -6.910 1.00 7.14 192 ASP A N 1
ATOM 1646 C CA . ASP A 1 213 ? -16.671 20.970 -6.631 1.00 7.36 192 ASP A CA 1
ATOM 1647 C C . ASP A 1 213 ? -16.819 21.610 -5.248 1.00 8.81 192 ASP A C 1
ATOM 1648 O O . ASP A 1 213 ? -15.885 22.279 -4.798 1.00 10.84 192 ASP A O 1
ATOM 1653 N N . GLY A 1 214 ? -17.945 21.422 -4.541 1.00 8.31 193 GLY A N 1
ATOM 1654 C CA . GLY A 1 214 ? -18.022 21.905 -3.175 1.00 9.65 193 GLY A CA 1
ATOM 1655 C C . GLY A 1 214 ? -16.984 21.290 -2.261 1.00 10.04 193 GLY A C 1
ATOM 1656 O O . GLY A 1 214 ? -16.648 21.882 -1.229 1.00 10.43 193 GLY A O 1
ATOM 1657 N N . LEU A 1 215 ? -16.493 20.096 -2.599 1.00 8.72 194 LEU A N 1
ATOM 1658 C CA . LEU A 1 215 ? -15.345 19.525 -1.898 1.00 8.83 194 LEU A CA 1
ATOM 1659 C C . LEU A 1 215 ? -14.036 20.133 -2.393 1.00 9.36 194 LEU A C 1
ATOM 1660 O O . LEU A 1 215 ? -13.326 20.787 -1.632 1.00 10.60 194 LEU A O 1
ATOM 1665 N N . THR A 1 216 ? -13.712 19.936 -3.678 1.00 9.81 195 THR A N 1
ATOM 1666 C CA . THR A 1 216 ? -12.358 20.217 -4.148 1.00 10.07 195 THR A CA 1
ATOM 1667 C C . THR A 1 216 ? -12.092 21.696 -4.417 1.00 10.48 195 THR A C 1
ATOM 1668 O O . THR A 1 216 ? -10.919 22.072 -4.583 1.00 13.46 195 THR A O 1
ATOM 1672 N N . ASP A 1 217 ? -13.112 22.563 -4.423 1.00 10.35 196 ASP A N 1
ATOM 1673 C CA . ASP A 1 217 ? -12.823 23.993 -4.448 1.00 10.14 196 ASP A CA 1
ATOM 1674 C C . ASP A 1 217 ? -12.260 24.485 -3.120 1.00 12.12 196 ASP A C 1
ATOM 1675 O O . ASP A 1 217 ? -11.767 25.612 -3.068 1.00 13.21 196 ASP A O 1
ATOM 1680 N N . TYR A 1 218 ? -12.310 23.663 -2.058 1.00 10.54 197 TYR A N 1
ATOM 1681 C CA . TYR A 1 218 ? -11.952 24.065 -0.706 1.00 10.97 197 TYR A CA 1
ATOM 1682 C C . TYR A 1 218 ? -11.008 23.104 -0.018 1.00 12.66 197 TYR A C 1
ATOM 1683 O O . TYR A 1 218 ? -10.387 23.491 0.986 1.00 16.48 197 TYR A O 1
ATOM 1692 N N . VAL A 1 219 ? -10.877 21.875 -0.507 1.00 13.30 198 VAL A N 1
ATOM 1693 C CA . VAL A 1 219 ? -10.006 20.867 0.079 1.00 15.46 198 VAL A CA 1
ATOM 1694 C C . VAL A 1 219 ? -9.054 20.399 -1.012 1.00 12.55 198 VAL A C 1
ATOM 1695 O O . VAL A 1 219 ? -9.500 19.903 -2.054 1.00 13.42 198 VAL A O 1
ATOM 1699 N N . LYS A 1 220 ? -7.756 20.590 -0.788 1.00 15.16 199 LYS A N 1
ATOM 1700 C CA . LYS A 1 220 ? -6.750 20.240 -1.780 1.00 14.25 199 LYS A CA 1
ATOM 1701 C C . LYS A 1 220 ? -6.504 18.735 -1.799 1.00 12.71 199 LYS A C 1
ATOM 1702 O O . LYS A 1 220 ? -6.792 18.015 -0.837 1.00 13.41 199 LYS A O 1
ATOM 1708 N N . ASP A 1 221 ? -5.968 18.261 -2.929 1.00 13.04 200 ASP A N 1
ATOM 1709 C CA . ASP A 1 221 ? -5.778 16.823 -3.114 1.00 12.58 200 ASP A CA 1
ATOM 1710 C C . ASP A 1 221 ? -4.949 16.210 -1.993 1.00 15.37 200 ASP A C 1
ATOM 1711 O O . ASP A 1 221 ? -5.243 15.103 -1.527 1.00 14.19 200 ASP A O 1
ATOM 1716 N N A ASN A 1 222 ? -3.905 16.919 -1.545 0.49 16.19 201 ASN A N 1
ATOM 1717 N N B ASN A 1 222 ? -3.905 16.903 -1.542 0.51 16.88 201 ASN A N 1
ATOM 1718 C CA A ASN A 1 222 ? -3.042 16.366 -0.504 0.49 17.53 201 ASN A CA 1
ATOM 1719 C CA B ASN A 1 222 ? -3.073 16.288 -0.516 0.51 15.75 201 ASN A CA 1
ATOM 1720 C C A ASN A 1 222 ? -3.808 16.147 0.795 0.49 16.91 201 ASN A C 1
ATOM 1721 C C B ASN A 1 222 ? -3.811 16.138 0.808 0.51 17.54 201 ASN A C 1
ATOM 1722 O O A ASN A 1 222 ? -3.553 15.172 1.512 0.49 15.03 201 ASN A O 1
ATOM 1723 O O B ASN A 1 222 ? -3.535 15.194 1.557 0.51 21.05 201 ASN A O 1
ATOM 1732 N N . GLU A 1 223 ? -4.764 17.032 1.100 1.00 17.36 202 GLU A N 1
ATOM 1733 C CA . GLU A 1 223 ? -5.576 16.883 2.312 1.00 17.64 202 GLU A CA 1
ATOM 1734 C C . GLU A 1 223 ? -6.515 15.691 2.195 1.00 15.95 202 GLU A C 1
ATOM 1735 O O . GLU A 1 223 ? -6.732 14.963 3.171 1.00 18.13 202 GLU A O 1
ATOM 1741 N N . ILE A 1 224 ? -7.102 15.497 1.012 1.00 14.05 203 ILE A N 1
ATOM 1742 C CA . ILE A 1 224 ? -7.985 14.355 0.794 1.00 14.12 203 ILE A CA 1
ATOM 1743 C C . ILE A 1 224 ? -7.202 13.064 0.957 1.00 14.13 203 ILE A C 1
ATOM 1744 O O . ILE A 1 224 ? -7.633 12.124 1.635 1.00 16.39 203 ILE A O 1
ATOM 1749 N N . LYS A 1 225 ? -6.032 12.995 0.316 1.00 15.10 204 LYS A N 1
ATOM 1750 C CA . LYS A 1 225 ? -5.223 11.790 0.401 1.00 17.60 204 LYS A CA 1
ATOM 1751 C C . LYS A 1 225 ? -4.831 11.495 1.844 1.00 18.95 204 LYS A C 1
ATOM 1752 O O . LYS A 1 225 ? -4.999 10.368 2.319 1.00 18.31 204 LYS A O 1
ATOM 1758 N N . ARG A 1 226 ? -4.339 12.510 2.562 1.00 16.66 205 ARG A N 1
ATOM 1759 C CA . ARG A 1 226 ? -3.901 12.312 3.944 1.00 19.35 205 ARG A CA 1
ATOM 1760 C C . ARG A 1 226 ? -5.019 11.745 4.808 1.00 17.54 205 ARG A C 1
ATOM 1761 O O . ARG A 1 226 ? -4.792 10.854 5.632 1.00 18.33 205 ARG A O 1
ATOM 1769 N N . LEU A 1 227 ? -6.239 12.251 4.626 1.00 15.96 206 LEU A N 1
ATOM 1770 C CA . LEU A 1 227 ? -7.374 11.792 5.418 1.00 17.64 206 LEU A CA 1
ATOM 1771 C C . LEU A 1 227 ? -7.734 10.352 5.072 1.00 16.45 206 LEU A C 1
ATOM 1772 O O . LEU A 1 227 ? -7.924 9.517 5.962 1.00 18.68 206 LEU A O 1
ATOM 1777 N N . LEU A 1 228 ? -7.811 10.038 3.778 1.00 17.80 207 LEU A N 1
ATOM 1778 C CA . LEU A 1 228 ? -8.288 8.725 3.359 1.00 18.95 207 LEU A CA 1
ATOM 1779 C C . LEU A 1 228 ? -7.264 7.617 3.580 1.00 20.66 207 LEU A C 1
ATOM 1780 O O . LEU A 1 228 ? -7.650 6.445 3.659 1.00 29.40 207 LEU A O 1
ATOM 1785 N N . VAL A 1 229 ? -5.975 7.953 3.708 1.00 24.17 208 VAL A N 1
ATOM 1786 C CA . VAL A 1 229 ? -4.950 6.925 3.882 1.00 24.65 208 VAL A CA 1
ATOM 1787 C C . VAL A 1 229 ? -4.849 6.473 5.335 1.00 31.41 208 VAL A C 1
ATOM 1788 O O . VAL A 1 229 ? -4.363 5.366 5.611 1.00 32.99 208 VAL A O 1
ATOM 1792 N N . LYS A 1 230 ? -5.317 7.294 6.272 1.00 28.67 209 LYS A N 1
ATOM 1793 C CA . LYS A 1 230 ? -5.355 6.896 7.669 1.00 24.86 209 LYS A CA 1
ATOM 1794 C C . LYS A 1 230 ? -6.328 5.742 7.868 1.00 29.34 209 LYS A C 1
ATOM 1795 O O . LYS A 1 230 ? -7.296 5.576 7.120 1.00 31.30 209 LYS A O 1
ATOM 1801 N N . GLU A 1 231 ? -6.053 4.936 8.891 1.00 28.63 210 GLU A N 1
ATOM 1802 C CA . GLU A 1 231 ? -6.919 3.815 9.218 1.00 31.46 210 GLU A CA 1
ATOM 1803 C C . GLU A 1 231 ? -8.323 4.318 9.522 1.00 29.94 210 GLU A C 1
ATOM 1804 O O . GLU A 1 231 ? -8.503 5.341 10.187 1.00 35.52 210 GLU A O 1
ATOM 1810 N N . GLY A 1 232 ? -9.321 3.600 9.020 1.00 29.26 211 GLY A N 1
ATOM 1811 C CA . GLY A 1 232 ? -10.695 4.018 9.207 1.00 25.97 211 GLY A CA 1
ATOM 1812 C C . GLY A 1 232 ? -11.656 3.334 8.268 1.00 25.93 211 GLY A C 1
ATOM 1813 O O . GLY A 1 232 ? -11.274 2.889 7.179 1.00 30.74 211 GLY A O 1
ATOM 1814 N N . THR A 1 233 ? -12.915 3.253 8.685 1.00 22.11 212 THR A N 1
ATOM 1815 C CA . THR A 1 233 ? -13.974 2.724 7.856 1.00 22.22 212 THR A CA 1
ATOM 1816 C C . THR A 1 233 ? -14.429 3.775 6.849 1.00 18.25 212 THR A C 1
ATOM 1817 O O . THR A 1 233 ? -14.109 4.963 6.950 1.00 21.75 212 THR A O 1
ATOM 1821 N N . ILE A 1 234 ? -15.208 3.316 5.879 1.00 19.82 213 ILE A N 1
ATOM 1822 C CA . ILE A 1 234 ? -15.787 4.227 4.903 1.00 17.66 213 ILE A CA 1
ATOM 1823 C C . ILE A 1 234 ? -16.682 5.257 5.593 1.00 17.55 213 ILE A C 1
ATOM 1824 O O . ILE A 1 234 ? -16.691 6.438 5.226 1.00 15.54 213 ILE A O 1
ATOM 1829 N N . GLU A 1 235 ? -17.403 4.840 6.643 1.00 19.65 214 GLU A N 1
ATOM 1830 C CA . GLU A 1 235 ? -18.294 5.754 7.357 1.00 21.90 214 GLU A CA 1
ATOM 1831 C C . GLU A 1 235 ? -17.513 6.814 8.126 1.00 15.66 214 GLU A C 1
ATOM 1832 O O . GLU A 1 235 ? -17.923 7.982 8.183 1.00 17.00 214 GLU A O 1
ATOM 1838 N N . ASP A 1 236 ? -16.398 6.423 8.741 1.00 18.31 215 ASP A N 1
ATOM 1839 C CA . ASP A 1 236 ? -15.544 7.383 9.429 1.00 16.97 215 ASP A CA 1
ATOM 1840 C C . ASP A 1 236 ? -14.925 8.358 8.435 1.00 16.21 215 ASP A C 1
ATOM 1841 O O . ASP A 1 236 ? -15.005 9.579 8.622 1.00 16.79 215 ASP A O 1
ATOM 1846 N N . HIS A 1 237 ? -14.355 7.834 7.340 1.00 16.94 216 HIS A N 1
ATOM 1847 C CA . HIS A 1 237 ? -13.730 8.693 6.338 1.00 14.50 216 HIS A CA 1
ATOM 1848 C C . HIS A 1 237 ? -14.730 9.660 5.717 1.00 13.58 216 HIS A C 1
ATOM 1849 O O . HIS A 1 237 ? -14.425 10.848 5.541 1.00 14.48 216 HIS A O 1
ATOM 1856 N N . GLY A 1 238 ? -15.927 9.171 5.375 1.00 13.18 217 GLY A N 1
ATOM 1857 C CA . GLY A 1 238 ? -16.925 10.043 4.774 1.00 13.94 217 GLY A CA 1
ATOM 1858 C C . GLY A 1 238 ? -17.370 11.145 5.719 1.00 13.41 217 GLY A C 1
ATOM 1859 O O . GLY A 1 238 ? -17.505 12.301 5.320 1.00 15.01 217 GLY A O 1
ATOM 1860 N N . ASP A 1 239 ? -17.598 10.809 6.992 1.00 13.82 218 ASP A N 1
ATOM 1861 C CA . ASP A 1 239 ? -17.987 11.839 7.949 1.00 14.81 218 ASP A CA 1
ATOM 1862 C C . ASP A 1 239 ? -16.879 12.873 8.108 1.00 14.55 218 ASP A C 1
ATOM 1863 O O . ASP A 1 239 ? -17.138 14.084 8.107 1.00 15.54 218 ASP A O 1
ATOM 1868 N N . GLN A 1 240 ? -15.627 12.413 8.204 1.00 15.50 219 GLN A N 1
ATOM 1869 C CA . GLN A 1 240 ? -14.511 13.326 8.398 1.00 16.51 219 GLN A CA 1
ATOM 1870 C C . GLN A 1 240 ? -14.212 14.150 7.150 1.00 14.23 219 GLN A C 1
ATOM 1871 O O . GLN A 1 240 ? -13.826 15.316 7.271 1.00 14.38 219 GLN A O 1
ATOM 1877 N N . LEU A 1 241 ? -14.390 13.582 5.948 1.00 13.29 220 LEU A N 1
ATOM 1878 C CA . LEU A 1 241 ? -14.127 14.353 4.737 1.00 12.43 220 LEU A CA 1
ATOM 1879 C C . LEU A 1 241 ? -15.163 15.457 4.567 1.00 14.42 220 LEU A C 1
ATOM 1880 O O . LEU A 1 241 ? -14.831 16.586 4.176 1.00 11.88 220 LEU A O 1
ATOM 1885 N N . MET A 1 242 ? -16.427 15.150 4.872 1.00 12.91 221 MET A N 1
ATOM 1886 C CA . MET A 1 242 ? -17.470 16.176 4.866 1.00 11.89 221 MET A CA 1
ATOM 1887 C C . MET A 1 242 ? -17.159 17.275 5.872 1.00 12.70 221 MET A C 1
ATOM 1888 O O . MET A 1 242 ? -17.230 18.469 5.553 1.00 12.89 221 MET A O 1
ATOM 1893 N N . GLN A 1 243 ? -16.767 16.897 7.093 1.00 13.66 222 GLN A N 1
ATOM 1894 C CA . GLN A 1 243 ? -16.449 17.915 8.091 1.00 14.58 222 GLN A CA 1
ATOM 1895 C C . GLN A 1 243 ? -15.259 18.773 7.660 1.00 14.53 222 GLN A C 1
ATOM 1896 O O . GLN A 1 243 ? -15.234 19.988 7.907 1.00 14.89 222 GLN A O 1
ATOM 1902 N N . LEU A 1 244 ? -14.286 18.167 6.972 1.00 14.74 223 LEU A N 1
ATOM 1903 C CA . LEU A 1 244 ? -13.137 18.927 6.487 1.00 16.50 223 LEU A CA 1
ATOM 1904 C C . LEU A 1 244 ? -13.550 19.974 5.460 1.00 14.26 223 LEU A C 1
ATOM 1905 O O . LEU A 1 244 ? -13.071 21.115 5.503 1.00 14.65 223 LEU A O 1
ATOM 1910 N N . ALA A 1 245 ? -14.442 19.613 4.532 1.00 12.62 224 ALA A N 1
ATOM 1911 C CA . ALA A 1 245 ? -14.923 20.591 3.559 1.00 12.52 224 ALA A CA 1
ATOM 1912 C C . ALA A 1 245 ? -15.600 21.766 4.255 1.00 14.92 224 ALA A C 1
ATOM 1913 O O . ALA A 1 245 ? -15.395 22.929 3.882 1.00 14.16 224 ALA A O 1
ATOM 1915 N N . LEU A 1 246 ? -16.408 21.482 5.277 1.00 13.14 225 LEU A N 1
ATOM 1916 C CA . LEU A 1 246 ? -17.084 22.550 6.002 1.00 16.25 225 LEU A CA 1
ATOM 1917 C C . LEU A 1 246 ? -16.105 23.354 6.852 1.00 18.36 225 LEU A C 1
ATOM 1918 O O . LEU A 1 246 ? -16.198 24.586 6.912 1.00 20.11 225 LEU A O 1
ATOM 1923 N N . ASP A 1 247 ? -15.139 22.686 7.489 1.00 16.49 226 ASP A N 1
ATOM 1924 C CA . ASP A 1 247 ? -14.134 23.415 8.263 1.00 17.39 226 ASP A CA 1
ATOM 1925 C C . ASP A 1 247 ? -13.244 24.279 7.375 1.00 18.94 226 ASP A C 1
ATOM 1926 O O . ASP A 1 247 ? -12.694 25.289 7.843 1.00 19.81 226 ASP A O 1
ATOM 1931 N N . ASN A 1 248 ? -13.063 23.892 6.113 1.00 16.87 227 ASN A N 1
ATOM 1932 C CA . ASN A 1 248 ? -12.337 24.704 5.143 1.00 19.79 227 ASN A CA 1
ATOM 1933 C C . ASN A 1 248 ? -13.226 25.749 4.490 1.00 16.51 227 ASN A C 1
ATOM 1934 O O . ASN A 1 248 ? -12.845 26.322 3.461 1.00 22.17 227 ASN A O 1
ATOM 1939 N N . HIS A 1 249 ? -14.403 25.994 5.063 1.00 17.11 228 HIS A N 1
ATOM 1940 C CA . HIS A 1 249 ? -15.264 27.119 4.707 1.00 18.96 228 HIS A CA 1
ATOM 1941 C C . HIS A 1 249 ? -15.910 26.975 3.334 1.00 16.83 228 HIS A C 1
ATOM 1942 O O . HIS A 1 249 ? -16.171 27.979 2.664 1.00 17.10 228 HIS A O 1
ATOM 1949 N N . SER A 1 250 ? -16.223 25.748 2.907 1.00 15.52 229 SER A N 1
ATOM 1950 C CA . SER A 1 250 ? -16.917 25.582 1.632 1.00 13.24 229 SER A CA 1
ATOM 1951 C C . SER A 1 250 ? -18.205 26.393 1.612 1.00 14.60 229 SER A C 1
ATOM 1952 O O . SER A 1 250 ? -19.009 26.314 2.544 1.00 18.08 229 SER A O 1
ATOM 1955 N N . LYS A 1 251 ? -18.402 27.149 0.526 1.00 15.03 230 LYS A N 1
ATOM 1956 C CA . LYS A 1 251 ? -19.581 27.976 0.316 1.00 18.54 230 LYS A CA 1
ATOM 1957 C C . LYS A 1 251 ? -20.597 27.309 -0.599 1.00 16.72 230 LYS A C 1
ATOM 1958 O O . LYS A 1 251 ? -21.509 27.977 -1.101 1.00 18.78 230 LYS A O 1
ATOM 1964 N N . ASP A 1 252 ? -20.476 26.004 -0.808 1.00 12.30 231 ASP A N 1
ATOM 1965 C CA . ASP A 1 252 ? -21.272 25.307 -1.805 1.00 14.14 231 ASP A CA 1
ATOM 1966 C C . ASP A 1 252 ? -21.874 24.049 -1.189 1.00 11.05 231 ASP A C 1
ATOM 1967 O O . ASP A 1 252 ? -21.510 23.631 -0.083 1.00 12.97 231 ASP A O 1
ATOM 1972 N N . ASN A 1 253 ? -22.839 23.461 -1.897 1.00 10.38 232 ASN A N 1
ATOM 1973 C CA . ASN A 1 253 ? -23.240 22.093 -1.586 1.00 8.98 232 ASN A CA 1
ATOM 1974 C C . ASN A 1 253 ? -22.024 21.187 -1.728 1.00 9.02 232 ASN A C 1
ATOM 1975 O O . ASN A 1 253 ? -21.214 21.369 -2.640 1.00 8.74 232 ASN A O 1
ATOM 1980 N N . VAL A 1 254 ? -21.898 20.192 -0.839 1.00 8.87 233 VAL A N 1
ATOM 1981 C CA . VAL A 1 254 ? -20.764 19.263 -0.834 1.00 8.54 233 VAL A CA 1
ATOM 1982 C C . VAL A 1 254 ? -21.318 17.855 -0.964 1.00 8.71 233 VAL A C 1
ATOM 1983 O O . VAL A 1 254 ? -22.111 17.423 -0.112 1.00 9.06 233 VAL A O 1
ATOM 1987 N N . THR A 1 255 ? -20.866 17.120 -1.982 1.00 7.78 234 THR A N 1
ATOM 1988 C CA . THR A 1 255 ? -21.349 15.763 -2.242 1.00 7.77 234 THR A CA 1
ATOM 1989 C C . THR A 1 255 ? -20.201 14.897 -2.734 1.00 7.39 234 THR A C 1
ATOM 1990 O O . THR A 1 255 ? -19.352 15.347 -3.510 1.00 8.27 234 THR A O 1
ATOM 1994 N N . PHE A 1 256 ? -20.163 13.654 -2.266 1.00 7.66 235 PHE A N 1
ATOM 1995 C CA . PHE A 1 256 ? -19.188 12.710 -2.787 1.00 7.51 235 PHE A CA 1
ATOM 1996 C C . PHE A 1 256 ? -19.656 11.284 -2.566 1.00 7.85 235 PHE A C 1
ATOM 1997 O O . PHE A 1 256 ? -20.456 10.993 -1.670 1.00 8.20 235 PHE A O 1
ATOM 2005 N N . ILE A 1 257 ? -19.130 10.388 -3.392 1.00 8.59 236 ILE A N 1
ATOM 2006 C CA . ILE A 1 257 ? -19.252 8.951 -3.203 1.00 7.92 236 ILE A CA 1
ATOM 2007 C C . ILE A 1 257 ? -17.856 8.429 -2.925 1.00 8.25 236 ILE A C 1
ATOM 2008 O O . ILE A 1 257 ? -16.922 8.703 -3.698 1.00 9.66 236 ILE A O 1
ATOM 2013 N N . LEU A 1 258 ? -17.702 7.718 -1.817 1.00 9.29 237 LEU A N 1
ATOM 2014 C CA . LEU A 1 258 ? -16.476 6.995 -1.520 1.00 10.09 237 LEU A CA 1
ATOM 2015 C C . LEU A 1 258 ? -16.744 5.527 -1.764 1.00 12.03 237 LEU A C 1
ATOM 2016 O O . LEU A 1 258 ? -17.714 4.978 -1.222 1.00 12.76 237 LEU A O 1
ATOM 2021 N N . ALA A 1 259 ? -15.881 4.889 -2.545 1.00 11.39 238 ALA A N 1
ATOM 2022 C CA . ALA A 1 259 ? -16.014 3.469 -2.858 1.00 12.13 238 ALA A CA 1
ATOM 2023 C C . ALA A 1 259 ? -14.693 2.780 -2.553 1.00 13.29 238 ALA A C 1
ATOM 2024 O O . ALA A 1 259 ? -13.654 3.125 -3.132 1.00 13.13 238 ALA A O 1
ATOM 2026 N N . ALA A 1 260 ? -14.734 1.800 -1.653 1.00 13.84 239 ALA A N 1
ATOM 2027 C CA . ALA A 1 260 ? -13.538 1.090 -1.243 1.00 12.44 239 ALA A CA 1
ATOM 2028 C C . ALA A 1 260 ? -13.206 0.018 -2.270 1.00 15.72 239 ALA A C 1
ATOM 2029 O O . ALA A 1 260 ? -14.060 -0.795 -2.640 1.00 19.11 239 ALA A O 1
ATOM 2031 N N . ILE A 1 261 ? -11.964 0.028 -2.729 1.00 16.91 240 ILE A N 1
ATOM 2032 C CA . ILE A 1 261 ? -11.459 -0.988 -3.638 1.00 22.66 240 ILE A CA 1
ATOM 2033 C C . ILE A 1 261 ? -10.880 -2.109 -2.789 1.00 28.58 240 ILE A C 1
ATOM 2034 O O . ILE A 1 261 ? -10.010 -1.877 -1.941 1.00 23.82 240 ILE A O 1
ATOM 2039 N N . GLU A 1 262 ? -11.392 -3.314 -2.987 1.00 34.70 241 GLU A N 1
ATOM 2040 C CA . GLU A 1 262 ? -10.952 -4.465 -2.216 1.00 50.94 241 GLU A CA 1
ATOM 2041 C C . GLU A 1 262 ? -9.582 -4.929 -2.696 1.00 35.93 241 GLU A C 1
ATOM 2042 O O . GLU A 1 262 ? -9.345 -5.064 -3.902 1.00 48.58 241 GLU A O 1
ATOM 2048 N N . GLY A 1 263 ? -8.673 -5.148 -1.753 1.00 48.45 242 GLY A N 1
ATOM 2049 C CA . GLY A 1 263 ? -7.382 -5.711 -2.084 1.00 46.84 242 GLY A CA 1
ATOM 2050 C C . GLY A 1 263 ? -7.374 -7.202 -1.838 1.00 51.56 242 GLY A C 1
ATOM 2051 O O . GLY A 1 263 ? -7.863 -7.980 -2.664 1.00 44.77 242 GLY A O 1
ATOM 2052 N N . ASP A 1 264 ? -6.829 -7.611 -0.698 1.00 55.90 243 ASP A N 1
ATOM 2053 C CA . ASP A 1 264 ? -6.928 -9.002 -0.284 1.00 58.74 243 ASP A CA 1
ATOM 2054 C C . ASP A 1 264 ? -8.380 -9.333 0.052 1.00 60.17 243 ASP A C 1
ATOM 2055 O O . ASP A 1 264 ? -9.070 -8.555 0.720 1.00 54.36 243 ASP A O 1
ATOM 2057 N N . LYS A 1 265 ? -8.853 -10.479 -0.431 1.00 53.94 244 LYS A N 1
ATOM 2058 C CA . LYS A 1 265 ? -10.170 -10.954 -0.038 1.00 50.43 244 LYS A CA 1
ATOM 2059 C C . LYS A 1 265 ? -10.144 -11.383 1.426 1.00 58.13 244 LYS A C 1
ATOM 2060 O O . LYS A 1 265 ? -9.079 -11.606 2.012 1.00 50.54 244 LYS A O 1
ATOM 2062 N N . VAL A 1 266 ? -11.335 -11.482 2.020 1.00 38.52 245 VAL A N 1
ATOM 2063 C CA . VAL A 1 266 ? -11.471 -11.893 3.421 1.00 39.30 245 VAL A CA 1
ATOM 2064 C C . VAL A 1 266 ? -10.694 -13.166 3.702 1.00 30.31 245 VAL A C 1
ATOM 2065 O O . VAL A 1 266 ? -10.746 -14.111 2.913 1.00 39.65 245 VAL A O 1
#

CATH classification: 3.60.40.10

Secondary structure (DSSP, 8-state):
----PPPPP---EEEEEEE--SS-SS--EEEEEEE-TT--EEEEEEEB-TTSTTHHHHHHHHHHHHHHHHHH-----HHHHHHHHHHHHHHHHHHHHHHHHH-GGGTT--B-EEEEEE-SSEEEEEEESS-EEEEE-SS-EEE-S---BHHHHHHHTTSS-HHHHHT-TTTT-BSS-BTSSS----EEEEEE-TT-SEEEEE-HHHHTTS-HHHHHHHHHSS--HHHHHHHHHHHHHHTT--S-EEEEEEEPP-S--

Solvent-accessible surface area: 12584 Å² total; per-residue (Å²): 235,112,122,70,132,93,40,148,85,25,79,8,108,19,48,69,33,62,51,46,10,148,103,102,137,97,43,30,12,18,19,8,37,19,82,9,116,68,83,20,0,0,0,0,0,0,14,3,21,46,80,90,118,19,0,44,28,0,1,126,43,0,8,59,41,0,82,70,51,0,67,72,57,82,69,7,67,68,128,78,0,51,70,27,0,78,83,18,1,64,72,0,1,99,74,0,36,67,79,4,83,144,59,85,134,53,99,30,0,0,0,0,1,0,0,0,0,2,6,77,133,9,0,0,0,1,0,1,0,10,1,30,0,0,0,1,28,71,218,81,31,53,58,19,7,40,17,21,5,68,5,27,90,19,35,126,77,69,111,30,73,97,131,93,7,55,112,40,120,77,43,115,67,42,83,60,16,0,3,54,84,115,164,8,48,12,48,31,54,72,19,126,6,96,175,32,75,17,0,0,0,0,0,24,0,0,4,36,60,0,93,50,76,39,0,49,126,26,8,65,144,176,35,83,7,92,68,10,0,92,90,0,21,84,41,0,48,86,42,122,3,93,14,3,0,0,0,0,0,0,29,16,105,70,104,94,213

Organism: Staphylococcus aureus (NCBI:txid1280)

Sequence (257 aa):
HSSGLVPRGSHMEAQFFTDTGQHRDKNEDAGGIFYNQTNQQLLVLCDGMGGHKAGEVASKFVTDELKSRFEAENLIEQHQAENWLRNNIIKDDINFQLYHYAQENAEYKGMGTTCVCALLVFEKSSVVIANVGDSRAYVINSRQIEQITSDHSFVNHLVLTGQITPEEAFTHPQRNIITKVMMGTDKRVSPDLFIKRLNFYDYLLLNSDGLTDYVKDNNEIKRLLVKEGTIEDHGDQLMQLALDNHSKDNVTFILAAIEGDKV

B-factor: mean 18.67, std 11.69, range [5.23, 79.12]

InterPro domains:
  IPR001932 PPM-type phosphatase-like domain [PF13672] (16-226)
  IPR001932 PPM-type phosphatase-like domain [PS51746] (3-242)
  IPR001932 PPM-type phosphatase-like domain [SM00331] (8-242)
  IPR001932 PPM-type phosphatase-like domain [SM00332] (2-240)
  IPR001932 PPM-type phosphatase-like domain [cd00143] (6-239)
  IPR015655 Protein phosphatase 2C [PTHR13832] (14-238)
  IPR036457 PPM-type phosphatase-like domain superfamily [G3DSA:3.60.40.10] (1-247)
  IPR036457 PPM-type phosphatase-like domain superfamily [SSF81606] (3-242)